Protein AF-A0A4D7C1Q9-F1 (afdb_monomer_lite)

Radius of gyration: 18.05 Å; chains: 1; bounding box: 50×47×42 Å

pLDDT: mean 84.1, std 17.55, range [23.92, 98.5]

Secondary structure (DSSP, 8-state):
--SS-TT-EEEEE-TTSSSHHHHHHHHHHHHHHTT-EEEE-----GGG-BTTB-TTGGGGGGGT-HHHHHHGGG-SEEEEPSS-HHHHHHHHBSSSSSBPHHHHHHHHHHHTT-EEEE-GGGGGGSSSEEEPPPPPHHHHHHH---HHHHEEE----S-TTEEEEE-TTSTTHHHHHHHHHHHSTT-EEEEE-TT-EEEEETTEEEEESEEEEEEEPTTS--EEEEEEE-------

Structure (mmCIF, N/CA/C/O backbone):
data_AF-A0A4D7C1Q9-F1
#
_entry.id   AF-A0A4D7C1Q9-F1
#
loop_
_atom_site.group_PDB
_atom_site.id
_atom_site.type_symbol
_atom_site.label_atom_id
_atom_site.label_alt_id
_atom_site.label_comp_id
_atom_site.label_asym_id
_atom_site.label_entity_id
_atom_site.label_seq_id
_atom_site.pdbx_PDB_ins_code
_atom_site.Cartn_x
_atom_site.Cartn_y
_atom_site.Cartn_z
_atom_site.occupancy
_atom_site.B_iso_or_equiv
_atom_site.auth_seq_id
_atom_site.auth_comp_id
_atom_site.auth_asym_id
_atom_site.auth_atom_id
_atom_site.pdbx_PDB_model_num
ATOM 1 N N . MET A 1 1 ? -2.448 -13.365 17.390 1.00 34.34 1 MET A N 1
ATOM 2 C CA . MET A 1 1 ? -3.836 -12.869 17.243 1.00 34.34 1 MET A CA 1
ATOM 3 C C . MET A 1 1 ? -3.848 -11.872 16.093 1.00 34.34 1 MET A C 1
ATOM 5 O O . MET A 1 1 ? -3.103 -10.907 16.173 1.00 34.34 1 MET A O 1
ATOM 9 N N . SER A 1 2 ? -4.587 -12.111 15.003 1.00 48.25 2 SER A N 1
ATOM 10 C CA . SER A 1 2 ? -4.648 -11.153 13.887 1.00 48.25 2 SER A CA 1
ATOM 11 C C . SER A 1 2 ? -5.519 -9.956 14.271 1.00 48.25 2 SER A C 1
ATOM 13 O O . SER A 1 2 ? -6.665 -10.152 14.674 1.00 48.25 2 SER A O 1
ATOM 15 N N . ALA A 1 3 ? -5.021 -8.731 14.096 1.00 55.62 3 ALA A N 1
ATOM 16 C CA . ALA A 1 3 ? -5.747 -7.493 14.406 1.00 55.62 3 ALA A CA 1
ATOM 17 C C . ALA A 1 3 ? -7.045 -7.281 13.584 1.00 55.62 3 ALA A C 1
ATOM 19 O O . ALA A 1 3 ? -7.798 -6.352 13.854 1.00 55.62 3 ALA A O 1
ATOM 20 N N . ALA A 1 4 ? -7.335 -8.163 12.617 1.00 58.25 4 ALA A N 1
ATOM 21 C CA . ALA A 1 4 ? -8.534 -8.187 11.776 1.00 58.25 4 ALA A CA 1
ATOM 22 C C . ALA A 1 4 ? -9.474 -9.375 12.102 1.00 58.25 4 ALA A C 1
ATOM 24 O O . ALA A 1 4 ? -9.907 -10.105 11.214 1.00 58.25 4 ALA A O 1
ATOM 25 N N . GLY A 1 5 ? -9.741 -9.624 13.388 1.00 65.56 5 GLY A N 1
ATOM 26 C CA . GLY A 1 5 ? -10.730 -10.621 13.818 1.00 65.56 5 GLY A CA 1
ATOM 27 C C . GLY A 1 5 ? -12.178 -10.206 13.513 1.00 65.56 5 GLY A C 1
ATOM 28 O O . GLY A 1 5 ? -12.450 -9.089 13.073 1.00 65.56 5 GLY A O 1
ATOM 29 N N . LYS A 1 6 ? -13.140 -11.096 13.784 1.00 78.38 6 LYS A N 1
ATOM 30 C CA . LYS A 1 6 ? -14.573 -10.789 13.644 1.00 78.38 6 LYS A CA 1
ATOM 31 C C . LYS A 1 6 ? -14.934 -9.525 14.441 1.00 78.38 6 LYS A C 1
ATOM 33 O O . LYS A 1 6 ? -14.604 -9.426 15.618 1.00 78.38 6 LYS A O 1
ATOM 38 N N . GLY A 1 7 ? -15.613 -8.577 13.801 1.00 85.81 7 GLY A N 1
ATOM 39 C CA . GLY A 1 7 ? -15.990 -7.282 14.371 1.00 85.81 7 GLY A CA 1
ATOM 40 C C . GLY A 1 7 ? -14.892 -6.214 14.349 1.00 85.81 7 GLY A C 1
ATOM 41 O O . GLY A 1 7 ? -15.168 -5.080 14.729 1.00 85.81 7 GLY A O 1
ATOM 42 N N . ALA A 1 8 ? -13.672 -6.525 13.895 1.00 89.62 8 ALA A N 1
ATOM 43 C CA . ALA A 1 8 ? -12.601 -5.538 13.814 1.00 89.62 8 ALA A CA 1
ATOM 44 C C . ALA A 1 8 ? -12.860 -4.520 12.695 1.00 89.62 8 ALA A C 1
ATOM 46 O O . ALA A 1 8 ? -13.169 -4.896 11.561 1.00 89.62 8 ALA A O 1
ATOM 47 N N . THR A 1 9 ? -12.685 -3.236 13.005 1.00 95.38 9 THR A N 1
ATOM 48 C CA . THR A 1 9 ? -12.682 -2.171 12.000 1.00 95.38 9 THR A CA 1
ATOM 49 C C . THR A 1 9 ? -11.420 -2.260 11.148 1.00 95.38 9 THR A C 1
ATOM 51 O O . THR A 1 9 ? -10.312 -2.239 11.686 1.00 95.38 9 THR A O 1
ATOM 54 N N . VAL A 1 10 ? -11.588 -2.328 9.827 1.00 96.69 10 VAL A N 1
ATOM 55 C CA . VAL A 1 10 ? -10.487 -2.342 8.856 1.00 96.69 10 VAL A CA 1
ATOM 56 C C . VAL A 1 10 ? -10.601 -1.117 7.959 1.00 96.69 10 VAL A C 1
ATOM 58 O O . VAL A 1 10 ? -11.558 -0.988 7.192 1.00 96.69 10 VAL A O 1
ATOM 61 N N . TYR A 1 11 ? -9.613 -0.230 8.044 1.00 98.12 11 TYR A N 1
ATOM 62 C CA . TYR A 1 11 ? -9.512 0.942 7.182 1.00 98.12 11 TYR A CA 1
ATOM 63 C C . TYR A 1 11 ? -8.906 0.544 5.838 1.00 98.12 11 TYR A C 1
ATOM 65 O O . TYR A 1 11 ? -7.790 0.035 5.769 1.00 98.12 11 TYR A O 1
ATOM 73 N N . ILE A 1 12 ? -9.646 0.759 4.759 1.00 98.38 12 ILE A N 1
ATOM 74 C CA . ILE A 1 12 ? -9.238 0.388 3.407 1.00 98.38 12 ILE A CA 1
ATOM 75 C C . ILE A 1 12 ? -8.668 1.624 2.723 1.00 98.38 12 ILE A C 1
ATOM 77 O O . ILE A 1 12 ? -9.340 2.652 2.662 1.00 98.38 12 ILE A O 1
ATOM 81 N N . ILE A 1 13 ? -7.450 1.502 2.195 1.00 98.50 13 ILE A N 1
ATOM 82 C CA . ILE A 1 13 ? -6.731 2.544 1.458 1.00 98.50 13 ILE A CA 1
ATOM 83 C C . ILE A 1 13 ? -6.741 2.168 -0.032 1.00 98.50 13 ILE A C 1
ATOM 85 O O . ILE A 1 13 ? -5.876 1.413 -0.485 1.00 98.50 13 ILE A O 1
ATOM 89 N N . PRO A 1 14 ? -7.722 2.642 -0.819 1.00 98.31 14 PRO A N 1
ATOM 90 C CA . PRO A 1 14 ? -7.869 2.255 -2.219 1.00 98.31 14 PRO A CA 1
ATOM 91 C C . PRO A 1 14 ? -7.005 3.083 -3.182 1.00 98.31 14 PRO A C 1
ATOM 93 O O . PRO A 1 14 ? -7.074 2.889 -4.392 1.00 98.31 14 PRO A O 1
ATOM 96 N N . THR A 1 15 ? -6.202 4.009 -2.654 1.00 97.88 15 THR A N 1
ATOM 97 C CA . THR A 1 15 ? -5.491 5.074 -3.374 1.00 97.88 15 THR A CA 1
ATOM 98 C C . THR A 1 15 ? -4.690 4.612 -4.588 1.00 97.88 15 THR A C 1
ATOM 100 O O . THR A 1 15 ? -4.590 5.348 -5.565 1.00 97.88 15 THR A O 1
ATOM 103 N N . ALA A 1 16 ? -4.100 3.416 -4.534 1.00 97.62 16 ALA A N 1
ATOM 104 C CA . ALA A 1 16 ? -3.273 2.888 -5.613 1.00 97.62 16 ALA A CA 1
ATOM 105 C C . ALA A 1 16 ? -4.086 2.538 -6.872 1.00 97.62 16 ALA A C 1
ATOM 107 O O . ALA A 1 16 ? -3.550 2.597 -7.981 1.00 97.62 16 ALA A O 1
ATOM 108 N N . ALA A 1 17 ? -5.359 2.170 -6.725 1.00 98.00 17 ALA A N 1
ATOM 109 C CA . ALA A 1 17 ? -6.174 1.638 -7.810 1.00 98.00 17 ALA A CA 1
ATOM 110 C C . ALA A 1 17 ? -6.513 2.702 -8.865 1.00 98.00 17 ALA A C 1
ATOM 112 O O . ALA A 1 17 ? -6.604 3.889 -8.558 1.00 98.00 17 ALA A O 1
ATOM 113 N N . ASP A 1 18 ? -6.715 2.275 -10.115 1.00 96.75 18 ASP A N 1
ATOM 114 C CA . ASP A 1 18 ? -7.182 3.162 -11.195 1.00 96.75 18 ASP A CA 1
ATOM 115 C C . ASP A 1 18 ? -8.641 3.596 -10.999 1.00 96.75 18 ASP A C 1
ATOM 117 O O . ASP A 1 18 ? -9.019 4.701 -11.380 1.00 96.75 18 ASP A O 1
ATOM 121 N N . ASP A 1 19 ? -9.436 2.745 -10.346 1.00 97.38 19 ASP A N 1
ATOM 122 C CA . ASP A 1 19 ? -10.771 3.059 -9.845 1.00 97.38 19 ASP A CA 1
ATOM 123 C C . ASP A 1 19 ? -10.807 2.820 -8.323 1.00 97.38 19 ASP A C 1
ATOM 125 O O . ASP A 1 19 ? -11.089 1.704 -7.866 1.00 97.38 19 ASP A O 1
ATOM 129 N N . PRO A 1 20 ? -10.477 3.842 -7.510 1.00 97.69 20 PRO A N 1
ATOM 130 C CA . PRO A 1 20 ? -10.387 3.689 -6.063 1.00 97.69 20 PRO A CA 1
ATOM 131 C C . PRO A 1 20 ? -11.761 3.490 -5.402 1.00 97.69 20 PRO A C 1
ATOM 133 O O . PRO A 1 20 ? -11.844 2.875 -4.338 1.00 97.69 20 PRO A O 1
ATOM 136 N N . VAL A 1 21 ? -12.854 3.939 -6.028 1.00 98.06 21 VAL A N 1
ATOM 137 C CA . VAL A 1 21 ? -14.211 3.710 -5.505 1.00 98.06 21 VAL A CA 1
ATOM 138 C C . VAL A 1 21 ? -14.569 2.237 -5.648 1.00 98.06 21 VAL A C 1
ATOM 140 O O . VAL A 1 21 ? -14.968 1.595 -4.670 1.00 98.06 21 VAL A O 1
ATOM 143 N N . LYS A 1 22 ? -14.364 1.678 -6.845 1.00 98.00 22 LYS A N 1
ATOM 144 C CA . LYS A 1 22 ? -14.621 0.263 -7.098 1.00 98.00 22 LYS A CA 1
ATOM 145 C C . LYS A 1 22 ? -13.711 -0.629 -6.253 1.00 98.00 22 LYS A C 1
ATOM 147 O O . LYS A 1 22 ? -14.214 -1.514 -5.565 1.00 98.00 22 LYS A O 1
ATOM 152 N N . ALA A 1 23 ? -12.401 -0.378 -6.249 1.00 98.19 23 ALA A N 1
ATOM 153 C CA . ALA A 1 23 ? -11.451 -1.182 -5.478 1.00 98.19 23 ALA A CA 1
ATOM 154 C C . ALA A 1 23 ? -11.744 -1.139 -3.968 1.00 98.19 23 ALA A C 1
ATOM 156 O O . ALA A 1 23 ? -11.708 -2.172 -3.296 1.00 98.19 23 ALA A O 1
ATOM 157 N N . GLY A 1 24 ? -12.094 0.040 -3.437 1.00 98.19 24 GLY A N 1
ATOM 158 C CA . GLY A 1 24 ? -12.519 0.192 -2.047 1.00 98.19 24 GLY A CA 1
ATOM 159 C C . GLY A 1 24 ? -13.783 -0.611 -1.731 1.00 98.19 24 GLY A C 1
ATOM 160 O O . GLY A 1 24 ? -13.838 -1.280 -0.700 1.00 98.19 24 GLY A O 1
ATOM 161 N N . SER A 1 25 ? -14.770 -0.598 -2.632 1.00 98.31 25 SER A N 1
ATOM 162 C CA . SER A 1 25 ? -16.014 -1.364 -2.491 1.00 98.31 25 SER A CA 1
ATOM 163 C C . SER A 1 25 ? -15.781 -2.880 -2.520 1.00 98.31 25 SER A C 1
ATOM 165 O O . SER A 1 25 ? -16.267 -3.596 -1.640 1.00 98.31 25 SER A O 1
ATOM 167 N N . ASP A 1 26 ? -14.979 -3.366 -3.471 1.00 98.25 26 ASP A N 1
ATOM 168 C CA . ASP A 1 26 ? -14.651 -4.790 -3.602 1.00 98.25 26 ASP A CA 1
ATOM 169 C C . ASP A 1 26 ? -13.931 -5.307 -2.341 1.00 98.25 26 ASP A C 1
ATOM 171 O O . ASP A 1 26 ? -14.294 -6.348 -1.779 1.00 98.25 26 ASP A O 1
ATOM 175 N N . LEU A 1 27 ? -12.947 -4.551 -1.837 1.00 97.56 27 LEU A N 1
ATOM 176 C CA . LEU A 1 27 ? -12.248 -4.889 -0.595 1.00 97.56 27 LEU A CA 1
ATOM 177 C C . LEU A 1 27 ? -13.161 -4.787 0.627 1.00 97.56 27 LEU A C 1
ATOM 179 O O . LEU A 1 27 ? -13.078 -5.634 1.517 1.00 97.56 27 LEU A O 1
ATOM 183 N N . ALA A 1 28 ? -14.066 -3.807 0.673 1.00 97.94 28 ALA A N 1
ATOM 184 C CA . ALA A 1 28 ? -15.036 -3.692 1.756 1.00 97.94 28 ALA A CA 1
ATOM 185 C C . ALA A 1 28 ? -15.952 -4.920 1.810 1.00 97.94 28 ALA A C 1
ATOM 187 O O . ALA A 1 28 ? -16.191 -5.473 2.889 1.00 97.94 28 ALA A O 1
ATOM 188 N N . ALA A 1 29 ? -16.405 -5.405 0.652 1.00 97.88 29 ALA A N 1
ATOM 189 C CA . ALA A 1 29 ? -17.175 -6.638 0.558 1.00 97.88 29 ALA A CA 1
ATOM 190 C C . ALA A 1 29 ? -16.369 -7.856 1.048 1.00 97.88 29 ALA A C 1
ATOM 192 O O . ALA A 1 29 ? -16.901 -8.674 1.805 1.00 97.88 29 ALA A O 1
ATOM 193 N N . ALA A 1 30 ? -15.085 -7.955 0.688 1.00 95.38 30 ALA A N 1
ATOM 194 C CA . ALA A 1 30 ? -14.203 -9.029 1.149 1.00 95.38 30 ALA A CA 1
ATOM 195 C C . ALA A 1 30 ? -13.983 -9.000 2.675 1.00 95.38 30 ALA A C 1
ATOM 197 O O . ALA A 1 30 ? -14.135 -10.029 3.337 1.00 95.38 30 ALA A O 1
ATOM 198 N N . VAL A 1 31 ? -13.713 -7.824 3.250 1.00 95.12 31 VAL A N 1
ATOM 199 C CA . VAL A 1 31 ? -13.576 -7.628 4.705 1.00 95.12 31 VAL A CA 1
ATOM 200 C C . VAL A 1 31 ? -14.868 -8.007 5.429 1.00 95.12 31 VAL A C 1
ATOM 202 O O . VAL A 1 31 ? -14.831 -8.742 6.417 1.00 95.12 31 VAL A O 1
ATOM 205 N N . LYS A 1 32 ? -16.023 -7.567 4.917 1.00 95.44 32 LYS A N 1
ATOM 206 C CA . LYS A 1 32 ? -17.329 -7.905 5.497 1.00 95.44 32 LYS A CA 1
ATOM 207 C C . LYS A 1 32 ? -17.591 -9.411 5.451 1.00 95.44 32 LYS A C 1
ATOM 209 O O . LYS A 1 32 ? -18.065 -9.977 6.434 1.00 95.44 32 LYS A O 1
ATOM 214 N N . LYS A 1 33 ? -17.238 -10.076 4.345 1.00 94.44 33 LYS A N 1
ATOM 215 C CA . LYS A 1 33 ? -17.327 -11.540 4.206 1.00 94.44 33 LYS A CA 1
ATOM 216 C C . LYS A 1 33 ? -16.423 -12.271 5.206 1.00 94.44 33 LYS A C 1
ATOM 218 O O . LYS A 1 33 ? -16.816 -13.319 5.708 1.00 94.44 33 LYS A O 1
ATOM 223 N N . ALA A 1 34 ? -15.260 -11.707 5.531 1.00 91.31 34 ALA A N 1
ATOM 224 C CA . ALA A 1 34 ? -14.370 -12.206 6.582 1.00 91.31 34 ALA A CA 1
ATOM 225 C C . ALA A 1 34 ? -14.850 -11.871 8.014 1.00 91.31 34 ALA A C 1
ATOM 227 O O . ALA A 1 34 ? -14.229 -12.289 8.989 1.00 91.31 34 ALA A O 1
ATOM 228 N N . GLY A 1 35 ? -15.966 -11.145 8.160 1.00 92.50 35 GLY A N 1
ATOM 229 C CA . GLY A 1 35 ? -16.565 -10.788 9.445 1.00 92.50 35 GLY A CA 1
ATOM 230 C C . GLY A 1 35 ? -16.044 -9.490 10.062 1.00 92.50 35 GLY A C 1
ATOM 231 O O . GLY A 1 35 ? -16.383 -9.219 11.212 1.00 92.50 35 GLY A O 1
ATOM 232 N N . GLY A 1 36 ? -15.239 -8.702 9.345 1.00 93.75 36 GLY A N 1
ATOM 233 C CA . GLY A 1 36 ? -14.781 -7.378 9.775 1.00 93.75 36 GLY A CA 1
ATOM 234 C C . GLY A 1 36 ? -15.775 -6.254 9.453 1.00 93.75 36 GLY A C 1
ATOM 235 O O . GLY A 1 36 ? -16.780 -6.457 8.767 1.00 93.75 36 GLY A O 1
ATOM 236 N N . VAL A 1 37 ? -15.467 -5.046 9.927 1.00 96.44 37 VAL A N 1
ATOM 237 C CA . VAL A 1 37 ? -16.217 -3.809 9.659 1.00 96.44 37 VAL A CA 1
ATOM 238 C C . VAL A 1 37 ? -15.374 -2.914 8.741 1.00 96.44 37 VAL A C 1
ATOM 240 O O . VAL A 1 37 ? -14.423 -2.286 9.206 1.00 96.44 37 VAL A O 1
ATOM 243 N N . PRO A 1 38 ? -15.655 -2.867 7.429 1.00 97.06 38 PRO A N 1
ATOM 244 C CA . PRO A 1 38 ? -14.852 -2.074 6.507 1.00 97.06 38 PRO A CA 1
ATOM 245 C C . PRO A 1 38 ? -15.146 -0.577 6.639 1.00 97.06 38 PRO A C 1
ATOM 247 O O . PRO A 1 38 ? -16.306 -0.166 6.699 1.00 97.06 38 PRO A O 1
ATOM 250 N N . VAL A 1 39 ? -14.095 0.239 6.591 1.00 97.56 39 VAL A N 1
ATOM 251 C CA . VAL A 1 39 ? -14.179 1.696 6.428 1.00 97.56 39 VAL A CA 1
ATOM 252 C C . VAL A 1 39 ? -13.303 2.084 5.248 1.00 97.56 39 VAL A C 1
ATOM 254 O O . VAL A 1 39 ? -12.081 2.019 5.329 1.00 97.56 39 VAL A O 1
ATOM 257 N N . VAL A 1 40 ? -13.915 2.479 4.133 1.00 98.25 40 VAL A N 1
ATOM 258 C CA . VAL A 1 40 ? -13.161 2.979 2.977 1.00 98.25 40 VAL A CA 1
ATOM 259 C C . VAL A 1 40 ? -12.693 4.397 3.278 1.00 98.25 40 VAL A C 1
ATOM 261 O O . VAL A 1 40 ? -13.513 5.273 3.551 1.00 98.25 40 VAL A O 1
ATOM 264 N N . VAL A 1 41 ? -11.380 4.620 3.236 1.00 98.25 41 VAL A N 1
ATOM 265 C CA . VAL A 1 41 ? -10.781 5.952 3.329 1.00 98.25 41 VAL A CA 1
ATOM 266 C C . VAL A 1 41 ? -10.933 6.619 1.956 1.00 98.25 41 VAL A C 1
ATOM 268 O O . VAL A 1 41 ? -10.362 6.103 0.992 1.00 98.25 41 VAL A O 1
ATOM 271 N N . PRO A 1 42 ? -11.696 7.724 1.819 1.00 97.19 42 PRO A N 1
ATOM 272 C CA . PRO A 1 42 ? -11.977 8.368 0.531 1.00 97.19 42 PRO A CA 1
ATOM 273 C C . PRO A 1 42 ? -10.784 9.202 0.028 1.00 97.19 42 PRO A C 1
ATOM 275 O O . PRO A 1 42 ? -10.892 10.397 -0.245 1.00 97.19 42 PRO A O 1
ATOM 278 N N . LEU A 1 43 ? -9.623 8.555 -0.081 1.00 96.38 43 LEU A N 1
ATOM 279 C CA . LEU A 1 43 ? -8.379 9.123 -0.577 1.00 96.38 43 LEU A CA 1
ATOM 280 C C . LEU A 1 43 ? -8.100 8.569 -1.976 1.00 96.38 43 LEU A C 1
ATOM 282 O O . LEU A 1 43 ? -7.844 7.379 -2.156 1.00 96.38 43 LEU A O 1
ATOM 286 N N . ALA A 1 44 ? -8.153 9.444 -2.975 1.00 96.06 44 ALA A N 1
ATOM 287 C CA . ALA A 1 44 ? -7.807 9.121 -4.353 1.00 96.06 44 ALA A CA 1
ATOM 288 C C . ALA A 1 44 ? -6.396 9.604 -4.691 1.00 96.06 44 ALA A C 1
ATOM 290 O O . ALA A 1 44 ? -5.918 10.588 -4.124 1.00 96.06 44 ALA A O 1
ATOM 291 N N . GLY A 1 45 ? -5.758 8.946 -5.660 1.00 94.19 45 GLY A N 1
ATOM 292 C CA . GLY A 1 45 ? -4.520 9.444 -6.247 1.00 94.19 45 GLY A CA 1
ATOM 293 C C . GLY A 1 45 ? -4.697 10.833 -6.858 1.00 94.19 45 GLY A C 1
ATOM 294 O O . GLY A 1 45 ? -5.709 11.101 -7.509 1.00 94.19 45 GLY A O 1
ATOM 295 N N . ARG A 1 46 ? -3.710 11.719 -6.675 1.00 89.88 46 ARG A N 1
ATOM 296 C CA . ARG A 1 46 ? -3.765 13.097 -7.208 1.00 89.88 46 ARG A CA 1
ATOM 297 C C . ARG A 1 46 ? -3.955 13.130 -8.732 1.00 89.88 46 ARG A C 1
ATOM 299 O O . ARG A 1 46 ? -4.659 13.994 -9.239 1.00 89.88 46 ARG A O 1
ATOM 306 N N . ASP A 1 47 ? -3.381 12.165 -9.450 1.00 92.81 47 ASP A N 1
ATOM 307 C CA . ASP A 1 47 ? -3.501 11.995 -10.907 1.00 92.81 47 ASP A CA 1
ATOM 308 C C . ASP A 1 47 ? -4.920 11.627 -11.380 1.00 92.81 47 ASP A C 1
ATOM 310 O O . ASP A 1 47 ? -5.250 11.798 -12.556 1.00 92.81 47 ASP A O 1
ATOM 314 N N . LEU A 1 48 ? -5.774 11.144 -10.474 1.00 94.38 48 LEU A N 1
ATOM 315 C CA . LEU A 1 48 ? -7.164 10.794 -10.766 1.00 94.38 48 LEU A CA 1
ATOM 316 C C . LEU A 1 48 ? -8.125 11.977 -10.579 1.00 94.38 48 LEU A C 1
ATOM 318 O O . LEU A 1 48 ? -9.269 11.908 -11.029 1.00 94.38 48 LEU A O 1
ATOM 322 N N . ILE A 1 49 ? -7.676 13.072 -9.956 1.00 91.62 49 ILE A N 1
ATOM 323 C CA . ILE A 1 49 ? -8.486 14.275 -9.745 1.00 91.62 49 ILE A CA 1
ATOM 324 C C . ILE A 1 49 ? -8.432 15.129 -11.016 1.00 91.62 49 ILE A C 1
ATOM 326 O O . ILE A 1 49 ? -7.491 15.887 -11.249 1.00 91.62 49 ILE A O 1
ATOM 330 N N . LYS A 1 50 ? -9.455 15.006 -11.865 1.00 87.88 50 LYS A N 1
ATOM 331 C CA . LYS A 1 50 ? -9.512 15.684 -13.172 1.00 87.88 50 LYS A CA 1
ATOM 332 C C . LYS A 1 50 ? -10.476 16.861 -13.134 1.00 87.88 50 LYS A C 1
ATOM 334 O O . LYS A 1 50 ? -11.644 16.697 -12.792 1.00 87.88 50 LYS A O 1
ATOM 339 N N . GLY A 1 51 ? -10.000 18.054 -13.497 1.00 84.62 51 GLY A N 1
ATOM 340 C CA . GLY A 1 51 ? -10.827 19.269 -13.510 1.00 84.62 51 GLY A CA 1
ATOM 341 C C . GLY A 1 51 ? -11.474 19.576 -12.153 1.00 84.62 51 GLY A C 1
ATOM 342 O O . GLY A 1 51 ? -12.631 19.982 -12.110 1.00 84.62 51 GLY A O 1
ATOM 343 N N . GLY A 1 52 ? -10.769 19.282 -11.052 1.00 82.56 52 GLY A N 1
ATOM 344 C CA . GLY A 1 52 ? -11.269 19.436 -9.679 1.00 82.56 52 GLY A CA 1
ATOM 345 C C . GLY A 1 52 ? -12.248 18.352 -9.212 1.00 82.56 52 GLY A C 1
ATOM 346 O O . GLY A 1 52 ? -12.708 18.400 -8.076 1.00 82.56 52 GLY A O 1
ATOM 347 N N . LYS A 1 53 ? -12.572 17.357 -10.048 1.00 89.62 53 LYS A N 1
ATOM 348 C CA . LYS A 1 53 ? -13.495 16.275 -9.684 1.00 89.62 53 LYS A CA 1
ATOM 349 C C . LYS A 1 53 ? -12.738 15.125 -9.033 1.00 89.62 53 LYS A C 1
ATOM 351 O O . LYS A 1 53 ? -11.962 14.436 -9.692 1.00 89.62 53 LYS A O 1
ATOM 356 N N . ASN A 1 54 ? -12.986 14.917 -7.744 1.00 94.62 54 ASN A N 1
ATOM 357 C CA . ASN A 1 54 ? -12.500 13.754 -7.010 1.00 94.62 54 ASN A CA 1
ATOM 358 C C . ASN A 1 54 ? -13.430 12.550 -7.273 1.00 94.62 54 ASN A C 1
ATOM 360 O O . ASN A 1 54 ? -14.649 12.727 -7.203 1.00 94.62 54 ASN A O 1
ATOM 364 N N . PRO A 1 55 ? -12.910 11.339 -7.555 1.00 95.31 55 PRO A N 1
ATOM 365 C CA . PRO A 1 55 ? -13.749 10.158 -7.784 1.00 95.31 55 PRO A CA 1
ATOM 366 C C . PRO A 1 55 ? -14.639 9.793 -6.583 1.00 95.31 55 PRO A C 1
ATOM 368 O O . PRO A 1 55 ? -15.710 9.232 -6.784 1.00 95.31 55 PRO A O 1
ATOM 371 N N . PHE A 1 56 ? -14.259 10.167 -5.356 1.00 95.50 56 PHE A N 1
ATOM 372 C CA . PHE A 1 56 ? -15.099 9.993 -4.163 1.00 95.50 56 PHE A CA 1
ATOM 373 C C . PHE A 1 56 ? -16.194 11.064 -4.005 1.00 95.50 56 PHE A C 1
ATOM 375 O O . PHE A 1 56 ? -16.977 11.009 -3.059 1.00 95.50 56 PHE A O 1
ATOM 382 N N . GLY A 1 57 ? -16.279 12.048 -4.905 1.00 94.06 57 GLY A N 1
ATOM 383 C CA . GLY A 1 57 ? -17.281 13.110 -4.832 1.00 94.06 57 GLY A CA 1
ATOM 384 C C . GLY A 1 57 ? -17.222 13.865 -3.501 1.00 94.06 57 GLY A C 1
ATOM 385 O O . GLY A 1 57 ? -16.150 14.280 -3.066 1.00 94.06 57 GLY A O 1
ATOM 386 N N . ALA A 1 58 ? -18.374 14.029 -2.846 1.00 92.38 58 ALA A N 1
ATOM 387 C CA . ALA A 1 58 ? -18.480 14.744 -1.573 1.00 92.38 58 ALA A CA 1
ATOM 388 C C . ALA A 1 58 ? -17.741 14.049 -0.413 1.00 92.38 58 ALA A C 1
ATOM 390 O O . ALA A 1 58 ? -17.270 14.727 0.496 1.00 92.38 58 ALA A O 1
ATOM 391 N N . ASP A 1 59 ? -17.574 12.720 -0.450 1.00 93.44 59 ASP A N 1
ATOM 392 C CA . ASP A 1 59 ? -16.873 11.989 0.616 1.00 93.44 59 ASP A CA 1
ATOM 393 C C . ASP A 1 59 ? -15.396 12.385 0.734 1.00 93.44 59 ASP A C 1
ATOM 395 O O . ASP A 1 59 ? -14.812 12.252 1.811 1.00 93.44 59 ASP A O 1
ATOM 399 N N . ALA A 1 60 ? -14.802 12.923 -0.336 1.00 93.44 60 ALA A N 1
ATOM 400 C CA . ALA A 1 60 ? -13.431 13.423 -0.325 1.00 93.44 60 ALA A CA 1
ATOM 401 C C . ALA A 1 60 ? -13.201 14.531 0.719 1.00 93.44 60 ALA A C 1
ATOM 403 O O . ALA A 1 60 ? -12.092 14.645 1.239 1.00 93.44 60 ALA A O 1
ATOM 404 N N . GLN A 1 61 ? -14.242 15.292 1.088 1.00 91.19 61 GLN A N 1
ATOM 405 C CA . GLN A 1 61 ? -14.159 16.352 2.105 1.00 91.19 61 GLN A CA 1
ATOM 406 C C . GLN A 1 61 ? -13.762 15.816 3.491 1.00 91.19 61 GLN A C 1
ATOM 408 O O . GLN A 1 61 ? -13.195 16.547 4.297 1.00 91.19 61 GLN A O 1
ATOM 413 N N . LYS A 1 62 ? -13.960 14.517 3.767 1.00 91.69 62 LYS A N 1
ATOM 414 C CA . LYS A 1 62 ? -13.465 13.881 5.001 1.00 91.69 62 LYS A CA 1
ATOM 415 C C . LYS A 1 62 ? -11.939 13.934 5.127 1.00 91.69 62 LYS A C 1
ATOM 417 O O . LYS A 1 62 ? -11.432 13.863 6.239 1.00 91.69 62 LYS A O 1
ATOM 422 N N . MET A 1 63 ? -11.204 14.042 4.015 1.00 93.06 63 MET A N 1
ATOM 423 C CA . MET A 1 63 ? -9.738 14.174 4.043 1.00 93.06 63 MET A CA 1
ATOM 424 C C . MET A 1 63 ? -9.285 15.575 4.463 1.00 93.06 63 MET A C 1
ATOM 426 O O . MET A 1 63 ? -8.135 15.747 4.857 1.00 93.06 63 MET A O 1
ATOM 430 N N . GLU A 1 64 ? -10.178 16.561 4.387 1.00 89.62 64 GLU A N 1
ATOM 431 C CA . GLU A 1 64 ? -9.941 17.935 4.840 1.00 89.62 64 GLU A CA 1
ATOM 432 C C . GLU A 1 64 ? -10.325 18.106 6.322 1.00 89.62 64 GLU A C 1
ATOM 434 O O . GLU A 1 64 ? -9.822 19.001 7.002 1.00 89.62 64 GLU A O 1
ATOM 439 N N . ASP A 1 65 ? -11.168 17.212 6.853 1.00 93.62 65 ASP A N 1
ATOM 440 C CA . ASP A 1 65 ? -11.519 17.160 8.269 1.00 93.62 65 ASP A CA 1
ATOM 441 C C . ASP A 1 65 ? -10.372 16.568 9.108 1.00 93.62 65 ASP A C 1
ATOM 443 O O . ASP A 1 65 ? -10.133 15.357 9.166 1.00 93.62 65 ASP A O 1
ATOM 447 N N . VAL A 1 66 ? -9.685 17.452 9.833 1.00 92.62 66 VAL A N 1
ATOM 448 C CA . VAL A 1 66 ? -8.578 17.108 10.735 1.00 92.62 66 VAL A CA 1
ATOM 449 C C . VAL A 1 66 ? -8.992 16.095 11.806 1.00 92.62 66 VAL A C 1
ATOM 451 O O . VAL A 1 66 ? -8.187 15.232 12.164 1.00 92.62 66 VAL A O 1
ATOM 454 N N . ALA A 1 67 ? -10.212 16.181 12.343 1.00 93.19 67 ALA A N 1
ATOM 455 C CA . ALA A 1 67 ? -10.678 15.253 13.370 1.00 93.19 67 ALA A CA 1
ATOM 456 C C . ALA A 1 67 ? -10.887 13.853 12.781 1.00 93.19 67 ALA A C 1
ATOM 458 O O . ALA A 1 67 ? -10.484 12.858 13.393 1.00 93.19 67 ALA A O 1
ATOM 459 N N . TRP A 1 68 ? -11.437 13.781 11.566 1.00 94.75 68 TRP A N 1
ATOM 460 C CA . TRP A 1 68 ? -11.611 12.519 10.855 1.00 94.75 68 TRP A CA 1
ATOM 461 C C . TRP A 1 68 ? -10.263 11.856 10.558 1.00 94.75 68 TRP A C 1
ATOM 463 O O . TRP A 1 68 ? -10.065 10.690 10.903 1.00 94.75 68 TRP A O 1
ATOM 473 N N . VAL A 1 69 ? -9.298 12.598 10.009 1.00 93.19 69 VAL A N 1
ATOM 474 C CA . VAL A 1 69 ? -7.963 12.051 9.708 1.00 93.19 69 VAL A CA 1
ATOM 475 C C . VAL A 1 69 ? -7.241 11.615 10.986 1.00 93.19 69 VAL A C 1
ATOM 477 O O . VAL A 1 69 ? -6.671 10.525 11.028 1.00 93.19 69 VAL A O 1
ATOM 480 N N . LYS A 1 70 ? -7.323 12.400 12.069 1.00 92.81 70 LYS A N 1
ATOM 481 C CA . LYS A 1 70 ? -6.752 12.012 13.372 1.00 92.81 70 LYS A CA 1
ATOM 482 C C . LYS A 1 70 ? -7.385 10.747 13.945 1.00 92.81 70 LYS A C 1
ATOM 484 O O . LYS A 1 70 ? -6.690 9.996 14.627 1.00 92.81 70 LYS A O 1
ATOM 489 N N . SER A 1 71 ? -8.660 10.477 13.658 1.00 93.94 71 SER A N 1
ATOM 490 C CA . SER A 1 71 ? -9.322 9.250 14.121 1.00 93.94 71 SER A CA 1
ATOM 491 C C . SER A 1 71 ? -8.646 7.976 13.597 1.00 93.94 71 SER A C 1
ATOM 493 O O . SER A 1 71 ? -8.678 6.949 14.277 1.00 93.94 71 SER A O 1
ATOM 495 N N . LEU A 1 72 ? -7.957 8.053 12.449 1.00 96.38 72 LEU A N 1
ATOM 496 C CA . LEU A 1 72 ? -7.214 6.930 11.877 1.00 96.38 72 LEU A CA 1
ATOM 497 C C . LEU A 1 72 ? -6.075 6.456 12.790 1.00 96.38 72 LEU A C 1
ATOM 499 O O . LEU A 1 72 ? -5.777 5.268 12.793 1.00 96.38 72 LEU A O 1
ATOM 503 N N . ILE A 1 73 ? -5.490 7.325 13.624 1.00 95.75 73 ILE A N 1
ATOM 504 C CA . ILE A 1 73 ? -4.408 6.955 14.560 1.00 95.75 73 ILE A CA 1
ATOM 505 C C . ILE A 1 73 ? -4.850 5.836 15.522 1.00 95.75 73 ILE A C 1
ATOM 507 O O . ILE A 1 73 ? -4.052 4.988 15.913 1.00 95.75 73 ILE A O 1
ATOM 511 N N . GLY A 1 74 ? -6.134 5.806 15.896 1.00 90.75 74 GLY A N 1
ATOM 512 C CA . GLY A 1 74 ? -6.698 4.766 16.761 1.00 90.75 74 GLY A CA 1
ATOM 513 C C . GLY A 1 74 ? -7.004 3.443 16.047 1.00 90.75 74 GLY A C 1
ATOM 514 O O . GLY A 1 74 ? -7.426 2.483 16.700 1.00 90.75 74 GLY A O 1
ATOM 515 N N . GLY A 1 75 ? -6.824 3.384 14.724 1.00 92.19 75 GLY A N 1
ATOM 516 C CA . GLY A 1 75 ? -7.130 2.218 13.908 1.00 92.19 75 GLY A CA 1
ATOM 517 C C . GLY A 1 75 ? -6.312 0.989 14.300 1.00 92.19 75 GLY A C 1
ATOM 518 O O . GLY A 1 75 ? -5.167 1.087 14.726 1.00 92.19 75 GLY A O 1
ATOM 519 N N . LYS A 1 76 ? -6.916 -0.198 14.181 1.00 93.25 76 LYS A N 1
ATOM 520 C CA . LYS A 1 76 ? -6.267 -1.477 14.529 1.00 93.25 76 LYS A CA 1
ATOM 521 C C . LYS A 1 76 ? -5.863 -2.304 13.317 1.00 93.25 76 LYS A C 1
ATOM 523 O O . LYS A 1 76 ? -4.989 -3.159 13.433 1.00 93.25 76 LYS A O 1
ATOM 528 N N . ALA A 1 77 ? -6.462 -2.040 12.162 1.00 95.56 77 ALA A N 1
ATOM 529 C CA . ALA A 1 77 ? -6.137 -2.719 10.924 1.00 95.56 77 ALA A CA 1
ATOM 530 C C . ALA A 1 77 ? -6.297 -1.776 9.730 1.00 95.56 77 ALA A C 1
ATOM 532 O O . ALA A 1 77 ? -7.319 -1.095 9.602 1.00 95.56 77 ALA A O 1
ATOM 533 N N . PHE A 1 78 ? -5.308 -1.793 8.841 1.00 97.56 78 PHE A N 1
ATOM 534 C CA . PHE A 1 78 ? -5.327 -1.110 7.553 1.00 97.56 78 PHE A CA 1
ATOM 535 C C . PHE A 1 78 ? -5.121 -2.119 6.433 1.00 97.56 78 PHE A C 1
ATOM 537 O O . PHE A 1 78 ? -4.377 -3.088 6.591 1.00 97.56 78 PHE A O 1
ATOM 544 N N . LEU A 1 79 ? -5.759 -1.877 5.295 1.00 97.56 79 LEU A N 1
ATOM 545 C CA . LEU A 1 79 ? -5.599 -2.686 4.097 1.00 97.56 79 LEU A CA 1
ATOM 546 C C . LEU A 1 79 ? -5.422 -1.783 2.879 1.00 97.56 79 LEU A C 1
ATOM 548 O O . LEU A 1 79 ? -6.349 -1.082 2.479 1.00 97.56 79 LEU A O 1
ATOM 552 N N . ILE A 1 80 ? -4.232 -1.809 2.290 1.00 98.44 80 ILE A N 1
ATOM 553 C CA . ILE A 1 80 ? -3.898 -1.053 1.087 1.00 98.44 80 ILE A CA 1
ATOM 554 C C . ILE A 1 80 ? -4.221 -1.900 -0.142 1.00 98.44 80 ILE A C 1
ATOM 556 O O . ILE A 1 80 ? -3.762 -3.040 -0.263 1.00 98.44 80 ILE A O 1
ATOM 560 N N . ALA A 1 81 ? -5.008 -1.329 -1.051 1.00 98.06 81 ALA A N 1
ATOM 561 C CA . ALA A 1 81 ? -5.398 -1.983 -2.290 1.00 98.06 81 ALA A CA 1
ATOM 562 C C . ALA A 1 81 ? -4.224 -2.136 -3.263 1.00 98.06 81 ALA A C 1
ATOM 564 O O . ALA A 1 81 ? -3.256 -1.375 -3.230 1.00 98.06 81 ALA A O 1
ATOM 565 N N . ASP A 1 82 ? -4.363 -3.101 -4.166 1.00 97.31 82 ASP A N 1
ATOM 566 C CA . ASP A 1 82 ? -3.500 -3.247 -5.335 1.00 97.31 82 ASP A CA 1
ATOM 567 C C . ASP A 1 82 ? -3.650 -2.054 -6.299 1.00 97.31 82 ASP A C 1
ATOM 569 O O . ASP A 1 82 ? -4.699 -1.402 -6.345 1.00 97.31 82 ASP A O 1
ATOM 573 N N . GLY A 1 83 ? -2.612 -1.766 -7.083 1.00 96.31 83 GLY A N 1
ATOM 574 C CA . GLY A 1 83 ? -2.664 -0.736 -8.110 1.00 96.31 83 GLY A CA 1
ATOM 575 C C . GLY A 1 83 ? -1.303 -0.175 -8.505 1.00 96.31 83 GLY A C 1
ATOM 576 O O . GLY A 1 83 ? -0.351 -0.894 -8.793 1.00 96.31 83 GLY A O 1
ATOM 577 N N . ASN A 1 84 ? -1.227 1.144 -8.636 1.00 96.31 84 ASN A N 1
ATOM 578 C CA . ASN A 1 84 ? -0.017 1.838 -9.034 1.00 96.31 84 ASN A CA 1
ATOM 579 C C . ASN A 1 84 ? 0.810 2.251 -7.791 1.00 96.31 84 ASN A C 1
ATOM 581 O O . ASN A 1 84 ? 0.351 3.100 -7.022 1.00 96.31 84 ASN A O 1
ATOM 585 N N . PRO A 1 85 ? 2.031 1.707 -7.603 1.00 95.38 85 PRO A N 1
ATOM 586 C CA . PRO A 1 85 ? 2.875 2.032 -6.452 1.00 95.38 85 PRO A CA 1
ATOM 587 C C . PRO A 1 85 ? 3.288 3.510 -6.414 1.00 95.38 85 PRO A C 1
ATOM 589 O O . PRO A 1 85 ? 3.320 4.109 -5.344 1.00 95.38 85 PRO A O 1
ATOM 592 N N . ASP A 1 86 ? 3.526 4.137 -7.569 1.00 94.31 86 ASP A N 1
ATOM 593 C CA . ASP A 1 86 ? 3.875 5.559 -7.629 1.00 94.31 86 ASP A CA 1
ATOM 594 C C . ASP A 1 86 ? 2.718 6.462 -7.245 1.00 94.31 86 ASP A C 1
ATOM 596 O O . ASP A 1 86 ? 2.916 7.457 -6.549 1.00 94.31 86 ASP A O 1
ATOM 600 N N . ARG A 1 87 ? 1.508 6.123 -7.700 1.00 95.56 87 ARG A N 1
ATOM 601 C CA . ARG A 1 87 ? 0.293 6.830 -7.293 1.00 95.56 87 ARG A CA 1
ATOM 602 C C . ARG A 1 87 ? 0.141 6.776 -5.781 1.00 95.56 87 ARG A C 1
ATOM 604 O O . ARG A 1 87 ? -0.131 7.802 -5.159 1.00 95.56 87 ARG A O 1
ATOM 611 N N . LEU A 1 88 ? 0.328 5.591 -5.205 1.00 97.25 88 LEU A N 1
ATOM 612 C CA . LEU A 1 88 ? 0.233 5.382 -3.769 1.00 97.25 88 LEU A CA 1
ATOM 613 C C . LEU A 1 88 ? 1.267 6.227 -3.012 1.00 97.25 88 LEU A C 1
ATOM 615 O O . LEU A 1 88 ? 0.871 7.042 -2.179 1.00 97.25 88 LEU A O 1
ATOM 619 N N . ALA A 1 89 ? 2.554 6.093 -3.348 1.00 95.69 89 ALA A N 1
ATOM 620 C CA . ALA A 1 89 ? 3.647 6.818 -2.696 1.00 95.69 89 ALA A CA 1
ATOM 621 C C . ALA A 1 89 ? 3.466 8.340 -2.782 1.00 95.69 89 ALA A C 1
ATOM 623 O O . ALA A 1 89 ? 3.431 9.018 -1.759 1.00 95.69 89 ALA A O 1
ATOM 624 N N . LYS A 1 90 ? 3.224 8.876 -3.987 1.00 93.94 90 LYS A N 1
ATOM 625 C CA . LYS A 1 90 ? 3.036 10.324 -4.209 1.00 93.94 90 LYS A CA 1
ATOM 626 C C . LYS A 1 90 ? 1.816 10.909 -3.499 1.00 93.94 90 LYS A C 1
ATOM 628 O O . LYS A 1 90 ? 1.733 12.125 -3.334 1.00 93.94 90 LYS A O 1
ATOM 633 N N . THR A 1 91 ? 0.836 10.073 -3.161 1.00 95.69 91 THR A N 1
ATOM 634 C CA . THR A 1 91 ? -0.388 10.526 -2.494 1.00 95.69 91 THR A CA 1
ATOM 635 C C . THR A 1 91 ? -0.276 10.425 -0.979 1.00 95.69 91 THR A C 1
ATOM 637 O O . THR A 1 91 ? -0.761 11.315 -0.283 1.00 95.69 91 THR A O 1
ATOM 640 N N . LEU A 1 92 ? 0.345 9.356 -0.473 1.00 96.31 92 LEU A N 1
ATOM 641 C CA . LEU A 1 92 ? 0.505 9.117 0.959 1.00 96.31 92 LEU A CA 1
ATOM 642 C C . LEU A 1 92 ? 1.648 9.915 1.580 1.00 96.31 92 LEU A C 1
ATOM 644 O O . LEU A 1 92 ? 1.574 10.207 2.770 1.00 96.31 92 LEU A O 1
ATOM 648 N N . LEU A 1 93 ? 2.652 10.298 0.796 1.00 95.50 93 LEU A N 1
ATOM 649 C CA . LEU A 1 93 ? 3.709 11.190 1.244 1.00 95.50 93 LEU A CA 1
ATOM 650 C C . LEU A 1 93 ? 3.359 12.658 0.947 1.00 95.50 93 LEU A C 1
ATOM 652 O O . LEU A 1 93 ? 2.720 12.997 -0.061 1.00 95.50 93 LEU A O 1
ATOM 656 N N . SER A 1 94 ? 3.779 13.549 1.841 1.00 89.94 94 SER A N 1
ATOM 657 C CA . SER A 1 94 ? 3.696 14.996 1.633 1.00 89.94 94 SER A CA 1
ATOM 658 C C . SER A 1 94 ? 4.830 15.495 0.730 1.00 89.94 94 SER A C 1
ATOM 660 O O . SER A 1 94 ? 4.596 16.358 -0.119 1.00 89.94 94 SER A O 1
ATOM 662 N N . ASN A 1 95 ? 6.014 14.888 0.842 1.00 87.81 95 ASN A N 1
ATOM 663 C CA . ASN A 1 95 ? 7.150 15.037 -0.070 1.00 87.81 95 ASN A CA 1
ATOM 664 C C . ASN A 1 95 ? 7.871 13.684 -0.252 1.00 87.81 95 ASN A C 1
ATOM 666 O O . ASN A 1 95 ? 7.232 12.650 -0.174 1.00 87.81 95 ASN A O 1
ATOM 670 N N . GLU A 1 96 ? 9.157 13.649 -0.585 1.00 80.94 96 GLU A N 1
ATOM 671 C CA . GLU A 1 96 ? 9.871 12.387 -0.838 1.00 80.94 96 GLU A CA 1
ATOM 672 C C . GLU A 1 96 ? 10.105 11.543 0.426 1.00 80.94 96 GLU A C 1
ATOM 674 O O . GLU A 1 96 ? 10.212 10.320 0.338 1.00 80.94 96 GLU A O 1
ATOM 679 N N . THR A 1 97 ? 10.173 12.182 1.597 1.00 80.00 97 THR A N 1
ATOM 680 C CA . THR A 1 97 ? 10.550 11.541 2.868 1.00 80.00 97 THR A CA 1
ATOM 681 C C . THR A 1 97 ? 9.512 11.698 3.966 1.00 80.00 97 THR A C 1
ATOM 683 O O . THR A 1 97 ? 9.496 10.898 4.900 1.00 80.00 97 THR A O 1
ATOM 686 N N . ASP A 1 98 ? 8.657 12.713 3.862 1.00 91.12 98 ASP A N 1
ATOM 687 C CA . ASP A 1 98 ? 7.757 13.098 4.936 1.00 91.12 98 ASP A CA 1
ATOM 688 C C . ASP A 1 98 ? 6.362 12.531 4.716 1.00 91.12 98 ASP A C 1
ATOM 690 O O . ASP A 1 98 ? 5.743 12.691 3.655 1.00 91.12 98 ASP A O 1
ATOM 694 N N . ASP A 1 99 ? 5.821 11.941 5.772 1.00 95.44 99 ASP A N 1
ATOM 695 C CA . ASP A 1 99 ? 4.472 11.409 5.774 1.00 95.44 99 ASP A CA 1
ATOM 696 C C . ASP A 1 99 ? 3.434 12.484 5.445 1.00 95.44 99 ASP A C 1
ATOM 698 O O . ASP A 1 99 ? 3.429 13.595 5.981 1.00 95.44 99 ASP A O 1
ATOM 702 N N . GLY A 1 100 ? 2.487 12.129 4.583 1.00 95.44 100 GLY A N 1
ATOM 703 C CA . GLY A 1 100 ? 1.205 12.810 4.531 1.00 95.44 100 GLY A CA 1
ATOM 704 C C . GLY A 1 100 ? 0.331 12.412 5.728 1.00 95.44 100 GLY A C 1
ATOM 705 O O . GLY A 1 100 ? 0.599 11.415 6.401 1.00 95.44 100 GLY A O 1
ATOM 706 N N . PRO A 1 101 ? -0.776 13.130 5.983 1.00 95.19 101 PRO A N 1
ATOM 707 C CA . PRO A 1 101 ? -1.591 12.926 7.184 1.00 95.19 101 PRO A CA 1
ATOM 708 C C . PRO A 1 101 ? -2.108 11.492 7.381 1.00 95.19 101 PRO A C 1
ATOM 710 O O . PRO A 1 101 ? -2.168 11.000 8.506 1.00 95.19 101 PRO A O 1
ATOM 713 N N . VAL A 1 102 ? -2.462 10.806 6.288 1.00 96.62 102 VAL A N 1
ATOM 714 C CA . VAL A 1 102 ? -2.944 9.416 6.336 1.00 96.62 102 VAL A CA 1
ATOM 715 C C . VAL A 1 102 ? -1.804 8.439 6.622 1.00 96.62 102 VAL A C 1
ATOM 717 O O . VAL A 1 102 ? -1.983 7.550 7.451 1.00 96.62 102 VAL A O 1
ATOM 720 N N . LEU A 1 103 ? -0.633 8.614 5.997 1.00 97.25 103 LEU A N 1
ATOM 721 C CA . LEU A 1 103 ? 0.526 7.755 6.259 1.00 97.25 103 LEU A CA 1
ATOM 722 C C . LEU A 1 103 ? 1.026 7.923 7.692 1.00 97.25 103 LE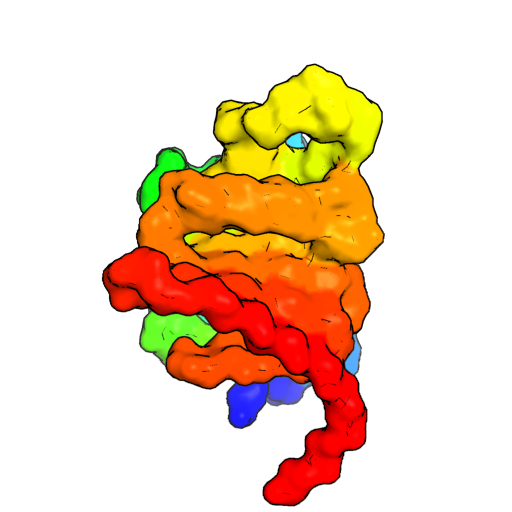U A C 1
ATOM 724 O O . LEU A 1 103 ? 1.212 6.929 8.387 1.00 97.25 103 LEU A O 1
ATOM 728 N N . TYR A 1 104 ? 1.097 9.168 8.165 1.00 96.81 104 TYR A N 1
ATOM 729 C CA . TYR A 1 104 ? 1.438 9.482 9.548 1.00 96.81 104 TYR A CA 1
ATOM 730 C C . TYR A 1 104 ? 0.502 8.759 10.522 1.00 96.81 104 TYR A C 1
ATOM 732 O O . TYR A 1 104 ? 0.943 8.121 11.478 1.00 96.81 104 TYR A O 1
ATOM 740 N N . ALA A 1 105 ? -0.811 8.809 10.267 1.00 96.69 105 ALA A N 1
ATOM 741 C CA . ALA A 1 105 ? -1.780 8.119 11.106 1.00 96.69 105 ALA A CA 1
ATOM 742 C C . ALA A 1 105 ? -1.607 6.592 11.077 1.00 96.69 105 ALA A C 1
ATOM 744 O O . ALA A 1 105 ? -1.721 5.948 12.121 1.00 96.69 105 ALA A O 1
ATOM 745 N N . MET A 1 106 ? -1.291 6.019 9.911 1.00 96.62 106 MET A N 1
ATOM 746 C CA . MET A 1 106 ? -0.992 4.592 9.766 1.00 96.62 106 MET A CA 1
ATOM 747 C C . MET A 1 106 ? 0.267 4.187 10.536 1.00 96.62 106 MET A C 1
ATOM 749 O O . MET A 1 106 ? 0.230 3.183 11.246 1.00 96.62 106 MET A O 1
ATOM 753 N N . HIS A 1 107 ? 1.354 4.960 10.455 1.00 95.75 107 HIS A N 1
ATOM 754 C CA . HIS A 1 107 ? 2.570 4.707 11.237 1.00 95.75 107 HIS A CA 1
ATOM 755 C C . HIS A 1 107 ? 2.304 4.800 12.734 1.00 95.75 107 HIS A C 1
ATOM 757 O O . HIS A 1 107 ? 2.680 3.889 13.465 1.00 95.75 107 HIS A O 1
ATOM 763 N N . LYS A 1 108 ? 1.578 5.825 13.203 1.00 96.25 108 LYS A N 1
ATOM 764 C CA . LYS A 1 108 ? 1.204 5.935 14.625 1.00 96.25 108 LYS A CA 1
ATOM 765 C C . LYS A 1 108 ? 0.333 4.784 15.103 1.00 96.25 108 LYS A C 1
ATOM 767 O O . LYS A 1 108 ? 0.538 4.275 16.204 1.00 96.25 108 LYS A O 1
ATOM 772 N N . ALA A 1 109 ? -0.596 4.331 14.273 1.00 94.50 109 ALA A N 1
ATOM 773 C CA . ALA A 1 109 ? -1.381 3.150 14.582 1.00 94.50 109 ALA A CA 1
ATOM 774 C C . ALA A 1 109 ? -0.509 1.880 14.624 1.00 94.50 109 ALA A C 1
ATOM 776 O O . ALA A 1 109 ? -0.665 1.061 15.531 1.00 94.50 109 ALA A O 1
ATOM 777 N N . PHE A 1 110 ? 0.431 1.720 13.685 1.00 92.06 110 PHE A N 1
ATOM 778 C CA . PHE A 1 110 ? 1.358 0.584 13.628 1.00 92.06 110 PHE A CA 1
ATOM 779 C C . PHE A 1 110 ? 2.310 0.545 14.831 1.00 92.06 110 PHE A C 1
ATOM 781 O O . PHE A 1 110 ? 2.445 -0.503 15.460 1.00 92.06 110 PHE A O 1
ATOM 788 N N . GLU A 1 111 ? 2.875 1.692 15.228 1.00 91.62 111 GLU A N 1
ATOM 789 C CA . GLU A 1 111 ? 3.636 1.859 16.479 1.00 91.62 111 GLU A CA 1
ATOM 790 C C . GLU A 1 111 ? 2.811 1.410 17.703 1.00 91.62 111 GLU A C 1
ATOM 792 O O . GLU A 1 111 ? 3.345 0.809 18.635 1.00 91.62 111 GLU A O 1
ATOM 797 N N . ALA A 1 112 ? 1.493 1.640 17.682 1.00 91.69 112 ALA A N 1
ATOM 798 C CA . ALA A 1 112 ? 0.547 1.210 18.714 1.00 91.69 112 ALA A CA 1
ATOM 799 C C . ALA A 1 112 ? 0.028 -0.239 18.543 1.00 91.69 112 ALA A C 1
ATOM 801 O O . ALA A 1 112 ? -0.905 -0.652 19.246 1.00 91.69 112 ALA A O 1
ATOM 802 N N . GLY A 1 113 ? 0.608 -1.018 17.625 1.00 90.25 113 GLY A N 1
ATOM 803 C CA . GLY A 1 113 ? 0.300 -2.434 17.408 1.00 90.25 113 GLY A CA 1
ATOM 804 C C . GLY A 1 113 ? -0.815 -2.720 16.399 1.00 90.25 113 GLY A C 1
ATOM 805 O O . GLY A 1 113 ? -1.381 -3.815 16.420 1.00 90.25 113 GLY A O 1
ATOM 806 N N . ALA A 1 114 ? -1.173 -1.763 15.539 1.00 92.62 114 ALA A N 1
ATOM 807 C CA . ALA A 1 114 ? -2.058 -2.030 14.408 1.00 92.62 114 ALA A CA 1
ATOM 808 C C . ALA A 1 114 ? -1.393 -2.955 13.379 1.00 92.62 114 ALA A C 1
ATOM 810 O O . ALA A 1 114 ? -0.173 -2.976 13.235 1.00 92.62 114 ALA A O 1
ATOM 811 N N . ALA A 1 115 ? -2.205 -3.686 12.617 1.00 93.44 115 ALA A N 1
ATOM 812 C CA . ALA A 1 115 ? -1.731 -4.432 11.455 1.00 93.44 115 ALA A CA 1
ATOM 813 C C . ALA A 1 115 ? -1.936 -3.625 10.167 1.00 93.44 115 ALA A C 1
ATOM 815 O O . ALA A 1 115 ? -2.977 -2.990 9.987 1.00 93.44 115 ALA A O 1
ATOM 816 N N . ILE A 1 116 ? -0.980 -3.705 9.242 1.00 95.56 116 ILE A N 1
ATOM 817 C CA . ILE A 1 116 ? -1.090 -3.113 7.906 1.00 95.56 116 ILE A CA 1
ATOM 818 C C . ILE A 1 116 ? -0.911 -4.224 6.874 1.00 95.56 116 ILE A C 1
ATOM 820 O O . ILE A 1 116 ? 0.140 -4.854 6.798 1.00 95.56 116 ILE A O 1
ATOM 824 N N . GLY A 1 117 ? -1.957 -4.479 6.092 1.00 95.56 117 GLY A N 1
ATOM 825 C CA . GLY A 1 117 ? -1.903 -5.340 4.917 1.00 95.56 117 GLY A CA 1
ATOM 826 C C . GLY A 1 117 ? -1.687 -4.511 3.656 1.00 95.56 117 GLY A C 1
ATOM 827 O O . GLY A 1 117 ? -2.300 -3.456 3.497 1.00 95.56 117 GLY A O 1
ATOM 828 N N . VAL A 1 118 ? -0.852 -4.999 2.742 1.00 96.56 118 VAL A N 1
ATOM 829 C CA . VAL A 1 118 ? -0.600 -4.373 1.437 1.00 96.56 118 VAL A CA 1
ATOM 830 C C . VAL A 1 118 ? -0.740 -5.438 0.359 1.00 96.56 118 VAL A C 1
ATOM 832 O O . VAL A 1 118 ? -0.202 -6.534 0.509 1.00 96.56 118 VAL A O 1
ATOM 835 N N . ILE A 1 119 ? -1.495 -5.144 -0.700 1.00 94.50 119 ILE A N 1
ATOM 836 C CA . ILE A 1 119 ? -1.831 -6.121 -1.740 1.00 94.50 119 ILE A CA 1
ATOM 837 C C . ILE A 1 119 ? -1.131 -5.762 -3.050 1.00 94.50 119 ILE A C 1
ATOM 839 O O . ILE A 1 119 ? -1.090 -4.599 -3.446 1.00 94.50 119 ILE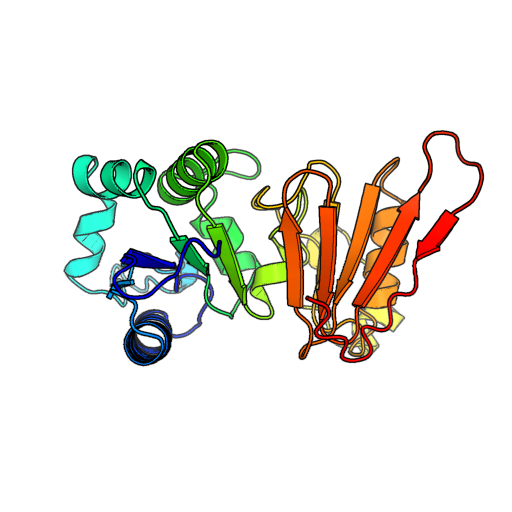 A O 1
ATOM 843 N N . GLY A 1 120 ? -0.629 -6.786 -3.739 1.00 93.75 120 GLY A N 1
ATOM 844 C CA . GLY A 1 120 ? -0.260 -6.697 -5.145 1.00 93.75 120 GLY A CA 1
ATOM 845 C C . GLY A 1 120 ? 0.905 -5.755 -5.427 1.00 93.75 120 GLY A C 1
ATOM 846 O O . GLY A 1 120 ? 1.899 -5.702 -4.699 1.00 93.75 120 GLY A O 1
ATOM 847 N N . ASP A 1 121 ? 0.770 -4.985 -6.499 1.00 94.62 121 ASP A N 1
ATOM 848 C CA . ASP A 1 121 ? 1.794 -4.081 -6.982 1.00 94.62 121 ASP A CA 1
ATOM 849 C C . ASP A 1 121 ? 2.149 -2.969 -5.981 1.00 94.62 121 ASP A C 1
ATOM 851 O O . ASP A 1 121 ? 3.283 -2.478 -6.001 1.00 94.62 121 ASP A O 1
ATOM 855 N N . SER A 1 122 ? 1.222 -2.618 -5.084 1.00 96.62 122 SER A N 1
ATOM 856 C CA . SER A 1 122 ? 1.419 -1.638 -4.007 1.00 96.62 122 SER A CA 1
ATOM 857 C C . SER A 1 122 ? 2.464 -2.068 -2.977 1.00 96.62 122 SER A C 1
ATOM 859 O O . SER A 1 122 ? 3.040 -1.217 -2.302 1.00 96.62 122 SER A O 1
ATOM 861 N N . VAL A 1 123 ? 2.765 -3.367 -2.865 1.00 94.94 123 VAL A N 1
ATOM 862 C CA . VAL A 1 123 ? 3.790 -3.865 -1.930 1.00 94.94 123 VAL A CA 1
ATOM 863 C C . VAL A 1 123 ? 5.177 -3.302 -2.251 1.00 94.94 123 VAL A C 1
ATOM 865 O O . VAL A 1 123 ? 6.006 -3.139 -1.357 1.00 94.94 123 VAL A O 1
ATOM 868 N N . ARG A 1 124 ? 5.416 -2.915 -3.509 1.00 94.31 124 ARG A N 1
ATOM 869 C CA . ARG A 1 124 ? 6.708 -2.386 -3.962 1.00 94.31 124 ARG A CA 1
ATOM 870 C C . ARG A 1 124 ? 7.165 -1.116 -3.272 1.00 94.31 124 ARG A C 1
ATOM 872 O O . ARG A 1 124 ? 8.343 -0.800 -3.347 1.00 94.31 124 ARG A O 1
ATOM 879 N N . VAL A 1 125 ? 6.252 -0.383 -2.645 1.00 95.38 125 VAL A N 1
ATOM 880 C CA . VAL A 1 125 ? 6.560 0.842 -1.898 1.00 95.38 125 VAL A CA 1
ATOM 881 C C . VAL A 1 125 ? 6.429 0.642 -0.392 1.00 95.38 125 VAL A C 1
ATOM 883 O O . VAL A 1 125 ? 6.507 1.605 0.348 1.00 95.38 125 VAL A O 1
ATOM 886 N N . ALA A 1 126 ? 6.250 -0.584 0.108 1.00 94.19 126 ALA A N 1
ATOM 887 C CA . ALA A 1 126 ? 6.126 -0.824 1.548 1.00 94.19 126 ALA A CA 1
ATOM 888 C C . ALA A 1 126 ? 7.452 -0.640 2.318 1.00 94.19 126 ALA A C 1
ATOM 890 O O . ALA A 1 126 ? 7.426 -0.412 3.524 1.00 94.19 126 ALA A O 1
ATOM 891 N N . GLY A 1 127 ? 8.600 -0.749 1.642 1.00 91.38 127 GLY A N 1
ATOM 892 C CA . GLY A 1 127 ? 9.934 -0.643 2.242 1.00 91.38 127 GLY A CA 1
ATOM 893 C C . GLY A 1 127 ? 10.409 0.786 2.531 1.00 91.38 127 GLY A C 1
ATOM 894 O O . GLY A 1 127 ? 9.644 1.747 2.435 1.00 91.38 127 GLY A O 1
ATOM 895 N N . SER A 1 128 ? 11.700 0.922 2.858 1.00 86.88 128 SER A N 1
ATOM 896 C CA . SER A 1 128 ? 12.379 2.226 3.009 1.00 86.88 128 SER A CA 1
ATOM 897 C C . SER A 1 128 ? 12.551 2.957 1.678 1.00 86.88 128 SER A C 1
ATOM 899 O O . SER A 1 128 ? 12.532 4.1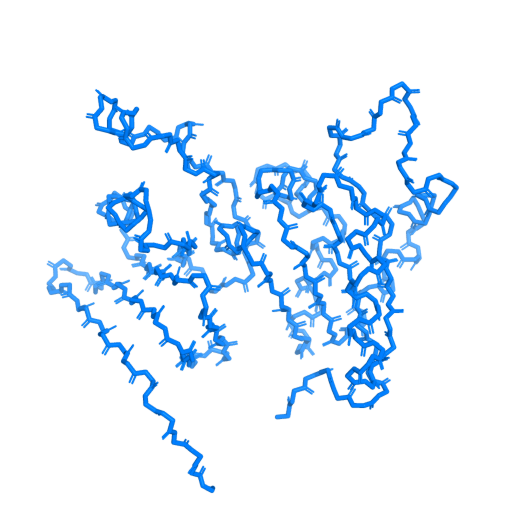81 1.637 1.00 86.88 128 SER A O 1
ATOM 901 N N . GLY A 1 129 ? 12.704 2.206 0.590 1.00 86.50 129 GLY A N 1
ATOM 902 C CA . GLY A 1 129 ? 12.586 2.703 -0.775 1.00 86.50 129 GLY A CA 1
ATOM 903 C C . GLY A 1 129 ? 11.484 1.958 -1.514 1.00 86.50 129 GLY A C 1
ATOM 904 O O . GLY A 1 129 ? 10.981 0.934 -1.041 1.00 86.50 129 GLY A O 1
ATOM 905 N N . GLY A 1 130 ? 11.103 2.486 -2.672 1.00 88.31 130 GLY A N 1
ATOM 906 C CA . GLY A 1 130 ? 10.050 1.930 -3.501 1.00 88.31 130 GLY A CA 1
ATOM 907 C C . GLY A 1 130 ? 10.550 1.471 -4.863 1.00 88.31 130 GLY A C 1
ATOM 908 O O . GLY A 1 130 ? 11.468 2.064 -5.421 1.00 88.31 130 GLY A O 1
ATOM 909 N N . PHE A 1 131 ? 9.902 0.467 -5.446 1.00 91.94 131 PHE A N 1
ATOM 910 C CA . PHE A 1 131 ? 10.037 0.165 -6.871 1.00 91.94 131 PHE A CA 1
ATOM 911 C C . PHE A 1 131 ? 8.812 0.658 -7.640 1.00 91.94 131 PHE A C 1
ATOM 913 O O . PHE A 1 131 ? 7.665 0.417 -7.247 1.00 91.94 131 PHE A O 1
ATOM 920 N N . ARG A 1 132 ? 9.045 1.290 -8.791 1.00 91.88 132 ARG A N 1
ATOM 921 C CA . ARG A 1 132 ? 7.981 1.541 -9.769 1.00 91.88 132 ARG A CA 1
ATOM 922 C C . ARG A 1 132 ? 7.524 0.218 -10.387 1.00 91.88 132 ARG A C 1
ATOM 924 O O . ARG A 1 132 ? 8.168 -0.835 -10.236 1.00 91.88 132 ARG A O 1
ATOM 931 N N . LYS A 1 133 ? 6.410 0.259 -11.124 1.00 89.50 133 LYS A N 1
ATOM 932 C CA . LYS A 1 133 ? 6.039 -0.881 -11.974 1.00 89.50 133 LYS A CA 1
ATOM 933 C C . LYS A 1 133 ? 7.190 -1.176 -12.941 1.00 89.50 133 LYS A C 1
ATOM 935 O O . LYS A 1 133 ? 7.775 -0.233 -13.472 1.00 89.50 133 LYS A O 1
ATOM 940 N N . PRO A 1 134 ? 7.545 -2.453 -13.137 1.00 86.19 134 PRO A N 1
ATOM 941 C CA . PRO A 1 134 ? 8.649 -2.796 -14.012 1.00 86.19 134 PRO A CA 1
ATOM 942 C C . PRO A 1 134 ? 8.345 -2.389 -15.450 1.00 86.19 134 PRO A C 1
ATOM 944 O O . PRO A 1 134 ? 7.225 -2.562 -15.939 1.00 86.19 134 PRO A O 1
ATOM 947 N N . ARG A 1 135 ? 9.374 -1.877 -16.121 1.00 86.06 135 ARG A N 1
ATOM 948 C CA . ARG A 1 135 ? 9.381 -1.686 -17.569 1.00 86.06 135 ARG A CA 1
ATOM 949 C C . ARG A 1 135 ? 9.325 -3.035 -18.284 1.00 86.06 135 ARG A C 1
ATOM 951 O O . ARG A 1 135 ? 9.526 -4.091 -17.676 1.00 86.06 135 ARG A O 1
ATOM 958 N N . ALA A 1 136 ? 9.057 -3.015 -19.587 1.00 84.38 136 ALA A N 1
ATOM 959 C CA . ALA A 1 136 ? 9.072 -4.245 -20.371 1.00 84.38 136 ALA A CA 1
ATOM 960 C C . ALA A 1 136 ? 10.460 -4.911 -20.296 1.00 84.38 136 ALA A C 1
ATOM 962 O O . ALA A 1 136 ? 11.485 -4.227 -20.279 1.00 84.38 136 ALA A O 1
ATOM 963 N N . LEU A 1 137 ? 10.517 -6.250 -20.310 1.00 82.00 137 LEU A N 1
ATOM 964 C CA . LEU A 1 137 ? 11.787 -6.988 -20.226 1.00 82.00 137 LEU A CA 1
ATOM 965 C C . LEU A 1 137 ? 12.787 -6.550 -21.312 1.00 82.00 137 LEU A C 1
ATOM 967 O O . LEU A 1 137 ? 13.980 -6.434 -21.047 1.00 82.00 137 LEU A O 1
ATOM 971 N N . SER A 1 138 ? 12.304 -6.243 -22.519 1.00 84.88 138 SER A N 1
ATOM 972 C CA . SER A 1 138 ? 13.127 -5.715 -23.613 1.00 84.88 138 SER A CA 1
ATOM 973 C C . SER A 1 138 ? 13.785 -4.372 -23.283 1.00 84.88 138 SER A C 1
ATOM 975 O O . SER A 1 138 ? 14.916 -4.128 -23.698 1.00 84.88 138 SER A O 1
ATOM 977 N N . GLU A 1 139 ? 13.100 -3.502 -22.540 1.00 84.56 139 GLU A N 1
ATOM 978 C CA . GLU A 1 139 ? 13.642 -2.213 -22.100 1.00 84.56 139 GLU A CA 1
ATOM 979 C C . GLU A 1 139 ? 14.647 -2.396 -20.965 1.00 84.56 139 GLU A C 1
ATOM 981 O O . GLU A 1 139 ? 15.699 -1.761 -20.985 1.00 84.56 139 GLU A O 1
ATOM 986 N N . MET A 1 140 ? 14.365 -3.306 -20.028 1.00 81.25 140 MET A N 1
ATOM 987 C CA . MET A 1 140 ? 15.299 -3.659 -18.955 1.00 81.25 140 MET A CA 1
ATOM 988 C C . MET A 1 140 ? 16.600 -4.252 -19.509 1.00 81.25 140 MET A C 1
ATOM 990 O O . MET A 1 140 ? 17.676 -3.885 -19.053 1.00 81.25 140 MET A O 1
ATOM 994 N N . ILE A 1 141 ? 16.530 -5.115 -20.530 1.00 81.88 141 ILE A N 1
ATOM 995 C CA . ILE A 1 141 ? 17.725 -5.654 -21.203 1.00 81.88 141 ILE A CA 1
ATOM 996 C C . ILE A 1 141 ? 18.492 -4.543 -21.930 1.00 81.88 141 ILE A C 1
ATOM 998 O O . ILE A 1 141 ? 19.719 -4.510 -21.885 1.00 81.88 141 ILE A O 1
ATOM 1002 N N . ARG A 1 142 ? 17.782 -3.635 -22.612 1.00 85.38 142 ARG A N 1
ATOM 1003 C CA . ARG A 1 142 ? 18.408 -2.591 -23.436 1.00 85.38 142 ARG A CA 1
ATOM 1004 C C . ARG A 1 142 ? 19.060 -1.486 -22.610 1.00 85.38 142 ARG A C 1
ATOM 1006 O O . ARG A 1 142 ? 20.122 -1.003 -22.987 1.00 85.38 142 ARG A O 1
ATOM 1013 N N . TYR A 1 143 ? 18.408 -1.059 -21.535 1.00 83.50 143 TYR A N 1
ATOM 1014 C CA . TYR A 1 143 ? 18.797 0.131 -20.780 1.00 83.50 143 TYR A CA 1
ATOM 1015 C C . TYR A 1 143 ? 19.302 -0.184 -19.373 1.00 83.50 143 TYR A C 1
ATOM 1017 O O . TYR A 1 143 ? 19.673 0.740 -18.653 1.00 83.50 143 TYR A O 1
ATOM 1025 N N . SER A 1 144 ? 19.339 -1.462 -18.978 1.00 81.44 144 SER A N 1
ATOM 1026 C CA . SER A 1 144 ? 19.573 -1.879 -17.592 1.00 81.44 144 SER A CA 1
ATOM 1027 C C . SER A 1 144 ? 18.585 -1.213 -16.622 1.00 81.44 144 SER A C 1
ATOM 1029 O O . SER A 1 144 ? 17.602 -0.584 -17.029 1.00 81.44 144 SER A O 1
ATOM 1031 N N . MET A 1 145 ? 18.832 -1.374 -15.327 1.00 82.19 145 MET A N 1
ATOM 1032 C CA . MET A 1 145 ? 18.157 -0.623 -14.278 1.00 82.19 145 MET A CA 1
ATOM 1033 C C . MET A 1 145 ? 18.562 0.857 -14.334 1.00 82.19 145 MET A C 1
ATOM 1035 O O . MET A 1 145 ? 19.745 1.175 -14.445 1.00 82.19 145 MET A O 1
ATOM 1039 N N . GLN A 1 146 ? 17.579 1.744 -14.237 1.00 84.94 146 GLN A N 1
ATOM 1040 C CA . GLN A 1 146 ? 17.732 3.196 -14.226 1.00 84.94 146 GLN A CA 1
ATOM 1041 C C . GLN A 1 146 ? 17.070 3.733 -12.960 1.00 84.94 146 GLN A C 1
ATOM 1043 O O . GLN A 1 146 ? 15.883 3.490 -12.729 1.00 84.94 146 GLN A O 1
ATOM 1048 N N . TRP A 1 147 ? 17.829 4.439 -12.121 1.00 82.75 147 TRP A N 1
ATOM 1049 C CA . TRP A 1 147 ? 17.371 4.793 -10.776 1.00 82.75 147 TRP A CA 1
ATOM 1050 C C . TRP A 1 147 ? 16.102 5.653 -10.812 1.00 82.75 147 TRP A C 1
ATOM 1052 O O . TRP A 1 147 ? 15.121 5.367 -10.128 1.00 82.75 147 TRP A O 1
ATOM 1062 N N . GLU A 1 148 ? 16.075 6.643 -11.695 1.00 83.94 148 GLU A N 1
ATOM 1063 C CA . GLU A 1 148 ? 14.986 7.608 -11.837 1.00 83.94 148 GLU A CA 1
ATOM 1064 C C . GLU A 1 148 ? 13.706 6.978 -12.414 1.00 83.94 148 GLU A C 1
ATOM 1066 O O . GLU A 1 148 ? 12.595 7.440 -12.134 1.00 83.94 148 GLU A O 1
ATOM 1071 N N . LEU A 1 149 ? 13.855 5.916 -13.215 1.00 84.50 149 LEU A N 1
ATOM 1072 C CA . LEU A 1 149 ? 12.752 5.254 -13.921 1.00 84.50 149 LEU A CA 1
ATOM 1073 C C . LEU A 1 149 ? 12.227 4.009 -13.209 1.00 84.50 149 LEU A C 1
ATOM 1075 O O . LEU A 1 149 ? 11.090 3.617 -13.458 1.00 84.50 149 LEU A O 1
ATOM 1079 N N . ASP A 1 150 ? 13.033 3.372 -12.363 1.00 86.62 150 ASP A N 1
ATOM 1080 C CA . ASP A 1 150 ? 12.679 2.094 -11.744 1.00 86.62 150 ASP A CA 1
ATOM 1081 C C . ASP A 1 150 ? 12.428 2.212 -10.234 1.00 86.62 150 ASP A C 1
ATOM 1083 O O . ASP A 1 150 ? 11.756 1.341 -9.673 1.00 86.62 150 ASP A O 1
ATOM 1087 N N . PHE A 1 151 ? 12.882 3.293 -9.584 1.00 88.38 151 PHE A N 1
ATOM 1088 C CA . PHE A 1 151 ? 12.639 3.540 -8.160 1.00 88.38 151 PHE A CA 1
ATOM 1089 C C . PHE A 1 151 ? 11.614 4.638 -7.882 1.00 88.38 151 PHE A C 1
ATOM 1091 O O . PHE A 1 151 ? 11.407 5.585 -8.644 1.00 88.38 151 PHE A O 1
ATOM 1098 N N . SER A 1 152 ? 10.986 4.478 -6.726 1.00 88.75 152 SER A N 1
ATOM 1099 C CA . SER A 1 152 ? 10.042 5.386 -6.098 1.00 88.75 152 SER A CA 1
ATOM 1100 C C . SER A 1 152 ? 10.414 5.574 -4.628 1.00 88.75 152 SER A C 1
ATOM 1102 O O . SER A 1 152 ? 11.335 4.936 -4.112 1.00 88.75 152 SER A O 1
ATOM 1104 N N . PHE A 1 153 ? 9.664 6.419 -3.934 1.00 90.44 153 PHE A N 1
ATOM 1105 C CA . PHE A 1 153 ? 9.805 6.586 -2.492 1.00 90.44 153 PHE A CA 1
ATOM 1106 C C . PHE A 1 153 ? 9.110 5.449 -1.746 1.00 90.44 153 PHE A C 1
ATOM 1108 O O . PHE A 1 153 ? 8.084 4.923 -2.189 1.00 90.44 153 PHE A O 1
ATOM 1115 N N . GLY A 1 154 ? 9.706 5.046 -0.628 1.00 92.88 154 GLY A N 1
ATOM 1116 C CA . GLY A 1 154 ? 9.144 4.046 0.266 1.00 92.88 154 GLY A CA 1
ATOM 1117 C C . GLY A 1 154 ? 8.175 4.666 1.268 1.00 92.88 154 GLY A C 1
ATOM 1118 O O . GLY A 1 154 ? 8.324 5.811 1.679 1.00 92.88 154 GLY A O 1
ATOM 1119 N N . LEU A 1 155 ? 7.190 3.881 1.685 1.00 95.19 155 LEU A N 1
ATOM 1120 C CA . LEU A 1 155 ? 6.204 4.225 2.707 1.00 95.19 155 LEU A CA 1
ATOM 1121 C C . LEU A 1 155 ? 6.662 3.832 4.113 1.00 95.19 155 LEU A C 1
ATOM 1123 O O . LEU A 1 155 ? 5.916 4.053 5.060 1.00 95.19 155 LEU A O 1
ATOM 1127 N N . GLN A 1 156 ? 7.832 3.199 4.259 1.00 93.00 156 GLN A N 1
ATOM 1128 C CA . GLN A 1 156 ? 8.416 2.828 5.554 1.00 93.00 156 GLN A CA 1
ATOM 1129 C C . GLN A 1 156 ? 7.466 1.981 6.428 1.00 93.00 156 GLN A C 1
ATOM 1131 O O . GLN A 1 156 ? 7.414 2.121 7.645 1.00 93.00 156 GLN A O 1
ATOM 1136 N N . LEU A 1 157 ? 6.694 1.091 5.797 1.00 91.94 157 LEU A N 1
ATOM 1137 C CA . LEU A 1 157 ? 5.791 0.142 6.464 1.00 91.94 157 LEU A CA 1
ATOM 1138 C C . LEU A 1 157 ? 6.517 -1.145 6.896 1.00 91.94 157 LEU A C 1
ATOM 1140 O O . LEU A 1 157 ? 5.982 -1.932 7.674 1.00 91.94 157 LEU A O 1
ATOM 1144 N N . ALA A 1 158 ? 7.720 -1.369 6.369 1.00 88.00 158 ALA A N 1
ATOM 1145 C CA . ALA A 1 158 ? 8.640 -2.429 6.759 1.00 88.00 158 ALA A CA 1
ATOM 1146 C C . ALA A 1 158 ? 9.838 -1.847 7.540 1.00 88.00 158 ALA A C 1
ATOM 1148 O O . ALA A 1 158 ? 10.057 -0.633 7.500 1.00 88.00 158 ALA A O 1
ATOM 1149 N N . PRO A 1 159 ? 10.633 -2.686 8.237 1.00 84.69 159 PRO A N 1
ATOM 1150 C CA . PRO A 1 159 ? 11.818 -2.223 8.950 1.00 84.69 159 PRO A CA 1
ATOM 1151 C C . PRO A 1 159 ? 12.769 -1.407 8.068 1.00 84.69 159 PRO A C 1
ATOM 1153 O O . PRO A 1 159 ? 12.857 -1.601 6.854 1.00 84.69 159 PRO A O 1
ATOM 1156 N N . GLN A 1 160 ? 13.520 -0.505 8.699 1.00 83.75 160 GLN A N 1
ATOM 1157 C CA . GLN A 1 160 ? 14.465 0.347 7.985 1.00 83.75 160 GLN A CA 1
ATOM 1158 C C . GLN A 1 160 ? 15.479 -0.485 7.185 1.00 83.75 160 GLN A C 1
ATOM 1160 O O . GLN A 1 160 ? 15.973 -1.508 7.662 1.00 83.75 160 GLN A O 1
ATOM 1165 N N . LYS A 1 161 ? 15.816 -0.004 5.982 1.00 84.94 161 LYS A N 1
ATOM 1166 C CA . LYS A 1 161 ? 16.705 -0.646 4.994 1.00 84.94 161 LYS A CA 1
ATOM 1167 C C . LYS A 1 161 ? 16.140 -1.916 4.350 1.00 84.94 161 LYS A C 1
ATOM 1169 O O . LYS A 1 161 ? 16.892 -2.697 3.765 1.00 84.94 161 LYS A O 1
ATOM 1174 N N . TRP A 1 162 ? 14.830 -2.135 4.443 1.00 87.19 162 TRP A N 1
ATOM 1175 C CA . TRP A 1 162 ? 14.171 -3.223 3.729 1.00 87.19 162 TRP A CA 1
ATOM 1176 C C . TRP A 1 162 ? 13.619 -2.725 2.397 1.00 87.19 162 TRP A C 1
ATOM 1178 O O . TRP A 1 162 ? 12.934 -1.703 2.330 1.00 87.19 162 TRP A O 1
ATOM 1188 N N . PHE A 1 163 ? 13.910 -3.477 1.343 1.00 89.06 163 PHE A N 1
ATOM 1189 C CA . PHE A 1 163 ? 13.447 -3.253 -0.020 1.00 89.06 163 PHE A CA 1
ATOM 1190 C C . PHE A 1 163 ? 12.617 -4.453 -0.442 1.00 89.06 163 PHE A C 1
ATOM 1192 O O . PHE A 1 163 ? 13.048 -5.595 -0.302 1.00 89.06 163 PHE A O 1
ATOM 1199 N N . ILE A 1 164 ? 11.409 -4.207 -0.934 1.00 90.44 164 ILE A N 1
ATOM 1200 C CA . ILE A 1 164 ? 10.465 -5.274 -1.255 1.00 90.44 164 ILE A CA 1
ATOM 1201 C C . ILE A 1 164 ? 10.042 -5.110 -2.706 1.00 90.44 164 ILE A C 1
ATOM 1203 O O . ILE A 1 164 ? 9.573 -4.043 -3.090 1.00 90.44 164 ILE A O 1
ATOM 1207 N N . ASP A 1 165 ? 10.194 -6.164 -3.504 1.00 91.12 165 ASP A N 1
ATOM 1208 C CA . ASP A 1 165 ? 9.666 -6.220 -4.863 1.00 91.12 165 ASP A 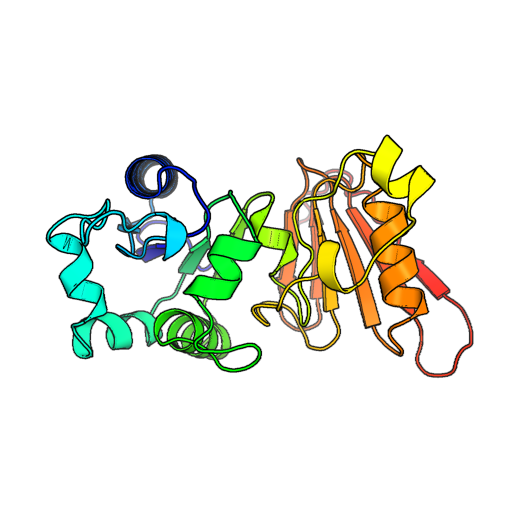CA 1
ATOM 1209 C C . ASP A 1 165 ? 8.654 -7.363 -5.007 1.00 91.12 165 ASP A C 1
ATOM 1211 O O . ASP A 1 165 ? 8.760 -8.420 -4.382 1.00 91.12 165 ASP A O 1
ATOM 1215 N N . TYR A 1 166 ? 7.650 -7.131 -5.846 1.00 90.75 166 TYR A N 1
ATOM 1216 C CA . TYR A 1 166 ? 6.502 -8.003 -6.060 1.00 90.75 166 TYR A CA 1
ATOM 1217 C C . TYR A 1 166 ? 6.512 -8.589 -7.475 1.00 90.75 166 TYR A C 1
ATOM 1219 O O . TYR A 1 166 ? 6.996 -7.970 -8.428 1.00 90.75 166 TYR A O 1
ATOM 1227 N N . GLY A 1 167 ? 5.961 -9.790 -7.634 1.00 88.25 167 GLY A N 1
ATOM 1228 C CA . GLY A 1 167 ? 5.932 -10.507 -8.907 1.00 88.25 167 GLY A CA 1
ATOM 1229 C C . GLY A 1 167 ? 7.325 -10.901 -9.400 1.00 88.25 167 GLY A C 1
ATOM 1230 O O . GLY A 1 167 ? 7.584 -10.825 -10.597 1.00 88.25 167 GLY A O 1
ATOM 1231 N N . VAL A 1 168 ? 8.236 -11.296 -8.503 1.00 82.81 168 VAL A N 1
ATOM 1232 C CA . VAL A 1 168 ? 9.648 -11.550 -8.863 1.00 82.81 168 VAL A CA 1
ATOM 1233 C C . VAL A 1 168 ? 9.880 -12.702 -9.844 1.00 82.81 168 VAL A C 1
ATOM 1235 O O . VAL A 1 168 ? 10.923 -12.741 -10.492 1.00 82.81 168 VAL A O 1
ATOM 1238 N N . GLY A 1 169 ? 8.900 -13.593 -10.019 1.00 73.06 169 GLY A N 1
ATOM 1239 C CA . GLY A 1 169 ? 8.921 -14.616 -11.069 1.00 73.06 169 GLY A CA 1
ATOM 1240 C C . GLY A 1 169 ? 8.705 -14.071 -12.489 1.00 73.06 169 GLY A C 1
ATOM 1241 O O . GLY A 1 169 ? 8.874 -14.814 -13.453 1.00 73.06 169 GLY A O 1
ATOM 1242 N N . ALA A 1 170 ? 8.341 -12.793 -12.638 1.00 69.69 170 ALA A N 1
ATOM 1243 C CA . ALA A 1 170 ? 8.075 -12.143 -13.917 1.00 69.69 170 ALA A CA 1
ATOM 1244 C C . ALA A 1 170 ? 9.005 -10.937 -14.161 1.00 69.69 170 ALA A C 1
ATOM 1246 O O . ALA A 1 170 ? 9.498 -10.297 -13.233 1.00 69.69 170 ALA A O 1
ATOM 1247 N N . ASN A 1 171 ? 9.220 -10.614 -15.443 1.00 67.31 171 ASN A N 1
ATOM 1248 C CA . ASN A 1 171 ? 9.784 -9.345 -15.934 1.00 67.31 171 ASN A CA 1
ATOM 1249 C C . ASN A 1 171 ? 11.146 -8.898 -15.355 1.00 67.31 171 ASN A C 1
ATOM 1251 O O . ASN A 1 171 ? 11.462 -7.714 -15.383 1.00 67.31 171 ASN A O 1
ATOM 1255 N N . GLY A 1 172 ? 11.987 -9.817 -14.867 1.00 72.75 172 GLY A N 1
ATOM 1256 C CA . GLY A 1 172 ? 13.327 -9.469 -14.367 1.00 72.75 172 GLY A CA 1
ATOM 1257 C C . GLY A 1 172 ? 13.329 -8.722 -13.025 1.00 72.75 172 GLY A C 1
ATOM 1258 O O . GLY A 1 172 ? 14.363 -8.188 -12.623 1.00 72.75 172 GLY A O 1
ATOM 1259 N N . ASN A 1 173 ? 12.202 -8.715 -12.309 1.00 83.38 173 ASN A N 1
ATOM 1260 C CA . ASN A 1 173 ? 12.039 -8.034 -11.022 1.00 83.38 173 ASN A CA 1
ATOM 1261 C C . ASN A 1 173 ? 13.037 -8.534 -9.960 1.00 83.38 173 ASN A C 1
ATOM 1263 O O . ASN A 1 173 ? 13.586 -7.754 -9.186 1.00 83.38 173 ASN A O 1
ATOM 1267 N N . LEU A 1 174 ? 13.360 -9.831 -9.973 1.00 84.00 174 LEU A N 1
ATOM 1268 C CA . LEU A 1 174 ? 14.408 -10.367 -9.106 1.00 84.00 174 LEU A CA 1
ATOM 1269 C C . LEU A 1 174 ? 15.778 -9.735 -9.391 1.00 84.00 174 LEU A C 1
ATOM 1271 O O . LEU A 1 174 ? 16.495 -9.354 -8.471 1.00 84.00 174 LEU A O 1
ATOM 1275 N N . ALA A 1 175 ? 16.133 -9.590 -10.669 1.00 81.94 175 ALA A N 1
ATOM 1276 C CA . ALA A 1 175 ? 17.423 -9.040 -11.067 1.00 81.94 175 ALA A CA 1
ATOM 1277 C C . ALA A 1 175 ? 17.559 -7.572 -10.649 1.00 81.94 175 ALA A C 1
ATOM 1279 O O . ALA A 1 175 ? 18.596 -7.187 -10.113 1.00 81.94 175 ALA A O 1
ATOM 1280 N N . ARG A 1 176 ? 16.508 -6.759 -10.822 1.00 85.38 176 ARG A N 1
ATOM 1281 C CA . ARG A 1 176 ? 16.544 -5.354 -10.385 1.00 85.38 176 ARG A CA 1
ATOM 1282 C C . ARG A 1 176 ? 16.588 -5.218 -8.861 1.00 85.38 176 ARG A C 1
ATOM 1284 O O . ARG A 1 176 ? 17.257 -4.319 -8.370 1.00 85.38 176 ARG A O 1
ATOM 1291 N N . LEU A 1 177 ? 15.946 -6.122 -8.113 1.00 86.81 177 LEU A N 1
ATOM 1292 C CA . LEU A 1 177 ? 16.069 -6.156 -6.655 1.00 86.81 177 LEU A CA 1
ATOM 1293 C C . LEU A 1 177 ? 17.512 -6.472 -6.238 1.00 86.81 177 LEU A C 1
ATOM 1295 O O . LEU A 1 177 ? 18.071 -5.773 -5.401 1.00 86.81 177 LEU A O 1
ATOM 1299 N N . VAL A 1 178 ? 18.147 -7.473 -6.855 1.00 83.75 178 VAL A N 1
ATOM 1300 C CA . VAL A 1 178 ? 19.556 -7.809 -6.582 1.00 83.75 178 VAL A CA 1
ATOM 1301 C C . VAL A 1 178 ? 20.485 -6.642 -6.933 1.00 83.75 178 VAL A C 1
ATOM 130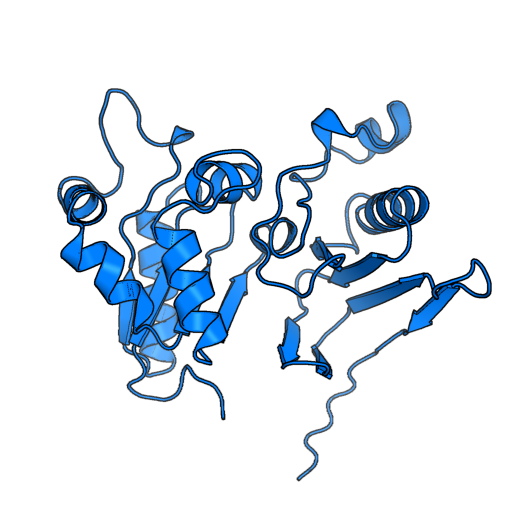3 O O . VAL A 1 178 ? 21.368 -6.311 -6.145 1.00 83.75 178 VAL A O 1
ATOM 1306 N N . LEU A 1 179 ? 20.267 -5.979 -8.073 1.00 81.88 179 LEU A N 1
ATOM 1307 C CA . LEU A 1 179 ? 21.030 -4.789 -8.465 1.00 81.88 179 LEU A CA 1
ATOM 1308 C C . LEU A 1 179 ? 20.821 -3.625 -7.491 1.00 81.88 179 LEU A C 1
ATOM 1310 O O . LEU A 1 179 ? 21.789 -2.954 -7.139 1.00 81.88 179 LEU A O 1
ATOM 1314 N N . ALA A 1 180 ? 19.593 -3.405 -7.016 1.00 82.38 180 ALA A N 1
ATOM 1315 C CA . ALA A 1 180 ? 19.309 -2.416 -5.983 1.00 82.38 180 ALA A CA 1
ATOM 1316 C C . ALA A 1 180 ? 20.137 -2.696 -4.723 1.00 82.38 180 ALA A C 1
ATOM 1318 O O . ALA A 1 180 ? 20.875 -1.827 -4.268 1.00 82.38 180 ALA A O 1
ATOM 1319 N N . LEU A 1 181 ? 20.081 -3.927 -4.207 1.00 83.88 181 LEU A N 1
ATOM 1320 C CA . LEU A 1 181 ? 20.819 -4.329 -3.007 1.00 83.88 181 LEU A CA 1
ATOM 1321 C C . LEU A 1 181 ? 22.336 -4.245 -3.187 1.00 83.88 181 LEU A C 1
ATOM 1323 O O . LEU A 1 181 ? 23.036 -3.863 -2.257 1.00 83.88 181 LEU A O 1
ATOM 1327 N N . ALA A 1 182 ? 22.859 -4.554 -4.376 1.00 82.19 182 ALA A N 1
ATOM 1328 C CA . ALA A 1 182 ? 24.286 -4.414 -4.662 1.00 82.19 182 ALA A CA 1
ATOM 1329 C C . ALA A 1 182 ? 24.767 -2.955 -4.549 1.00 82.19 182 ALA A C 1
ATOM 1331 O O . ALA A 1 182 ? 25.917 -2.719 -4.186 1.00 82.19 182 ALA A O 1
ATOM 1332 N N . ASN A 1 183 ? 23.886 -1.989 -4.825 1.00 78.62 183 ASN A N 1
ATOM 1333 C CA . ASN A 1 183 ? 24.171 -0.558 -4.709 1.00 78.62 183 ASN A CA 1
ATOM 1334 C C . ASN A 1 183 ? 23.805 0.029 -3.331 1.00 78.62 183 ASN A C 1
ATOM 1336 O O . ASN A 1 183 ? 24.163 1.169 -3.040 1.00 78.62 183 ASN A O 1
ATOM 1340 N N . LEU A 1 184 ? 23.097 -0.722 -2.480 1.00 76.19 184 LEU A N 1
ATOM 1341 C CA . LEU A 1 184 ? 22.551 -0.254 -1.206 1.00 76.19 184 LEU A CA 1
ATOM 1342 C C . LEU A 1 184 ? 23.149 -1.053 -0.045 1.00 76.19 184 LEU A C 1
ATOM 1344 O O . LEU A 1 184 ? 22.710 -2.157 0.275 1.00 76.19 184 LEU A O 1
ATOM 1348 N N . SER A 1 185 ? 24.146 -0.475 0.622 1.00 68.00 185 SER A N 1
ATOM 1349 C CA . SER A 1 185 ? 24.868 -1.154 1.700 1.00 68.00 185 SER A CA 1
ATOM 1350 C C . SER A 1 185 ? 23.960 -1.506 2.889 1.00 68.00 185 SER A C 1
ATOM 1352 O O . SER A 1 185 ? 23.151 -0.701 3.352 1.00 68.00 185 SER A O 1
ATOM 1354 N N . SER A 1 186 ? 24.131 -2.718 3.433 1.00 61.59 186 SER A N 1
ATOM 1355 C CA . SER A 1 186 ? 23.413 -3.205 4.632 1.00 61.59 186 SER A CA 1
ATOM 1356 C C . SER A 1 186 ? 21.882 -3.194 4.502 1.00 61.59 186 SER A C 1
ATOM 1358 O O . SER A 1 186 ? 21.181 -2.795 5.436 1.00 61.59 186 SER A O 1
ATOM 1360 N N . SER A 1 187 ? 21.377 -3.612 3.341 1.00 77.75 187 SER A N 1
ATOM 1361 C CA . SER A 1 187 ? 19.942 -3.708 3.058 1.00 77.75 187 SER A CA 1
ATOM 1362 C C . SER A 1 187 ? 19.461 -5.160 3.008 1.00 77.75 187 SER A C 1
ATOM 1364 O O . SER A 1 187 ? 20.217 -6.076 2.669 1.00 77.75 187 SER A O 1
ATOM 1366 N N . VAL A 1 188 ? 18.183 -5.360 3.332 1.00 85.12 188 VAL A N 1
ATOM 1367 C CA . VAL A 1 188 ? 17.473 -6.634 3.150 1.00 85.12 188 VAL A CA 1
ATOM 1368 C C . VAL A 1 188 ? 16.531 -6.486 1.964 1.00 85.12 188 VAL A C 1
ATOM 1370 O O . VAL A 1 188 ? 15.759 -5.533 1.896 1.00 85.12 188 VAL A O 1
ATOM 1373 N N . GLY A 1 189 ? 16.592 -7.422 1.025 1.00 87.94 189 GLY A N 1
ATOM 1374 C CA . GLY A 1 189 ? 15.705 -7.493 -0.125 1.00 87.94 189 GLY A CA 1
ATOM 1375 C C . GLY A 1 189 ? 14.730 -8.650 -0.005 1.00 87.94 189 GLY A C 1
ATOM 1376 O O . GLY A 1 189 ? 15.144 -9.788 0.204 1.00 87.94 189 GLY A O 1
ATOM 1377 N N . ILE A 1 190 ? 13.444 -8.384 -0.196 1.00 88.31 190 ILE A N 1
ATOM 1378 C CA . ILE A 1 190 ? 12.408 -9.413 -0.271 1.00 88.31 190 ILE A CA 1
ATOM 1379 C C . ILE A 1 190 ? 11.815 -9.404 -1.669 1.00 88.31 190 ILE A C 1
ATOM 1381 O O . ILE A 1 190 ? 11.166 -8.444 -2.078 1.00 88.31 190 ILE A O 1
ATOM 1385 N N . GLY A 1 191 ? 12.020 -10.499 -2.388 1.00 89.12 191 GLY A N 1
ATOM 1386 C CA . GLY A 1 191 ? 11.327 -10.788 -3.628 1.00 89.12 191 GLY A CA 1
ATOM 1387 C C . GLY A 1 191 ? 10.149 -11.711 -3.360 1.00 89.12 191 GLY A C 1
ATOM 1388 O O . GLY A 1 191 ? 10.337 -12.841 -2.922 1.00 89.12 191 GLY A O 1
ATOM 1389 N N . MET A 1 192 ? 8.930 -11.272 -3.644 1.00 88.62 192 MET A N 1
ATOM 1390 C CA . MET A 1 192 ? 7.723 -12.094 -3.473 1.00 88.62 192 MET A CA 1
ATOM 1391 C C . MET A 1 192 ? 6.998 -12.341 -4.800 1.00 88.62 192 MET A C 1
ATOM 1393 O O . MET A 1 192 ? 6.875 -11.442 -5.631 1.00 88.62 192 MET A O 1
ATOM 1397 N N . ASP A 1 193 ? 6.525 -13.570 -5.019 1.00 86.88 193 ASP A N 1
ATOM 1398 C CA . ASP A 1 193 ? 5.597 -13.877 -6.114 1.00 86.88 193 ASP A CA 1
ATOM 1399 C C . ASP A 1 193 ? 4.177 -13.368 -5.815 1.00 86.88 193 ASP A C 1
ATOM 1401 O O . ASP A 1 193 ? 3.786 -13.111 -4.677 1.00 86.88 193 ASP A O 1
ATOM 1405 N N . SER A 1 194 ? 3.395 -13.252 -6.882 1.00 82.50 194 SER A N 1
ATOM 1406 C CA . SER A 1 194 ? 1.989 -12.885 -6.897 1.00 82.50 194 SER A CA 1
ATOM 1407 C C . SER A 1 194 ? 1.076 -13.700 -5.978 1.00 82.50 194 SER A C 1
ATOM 1409 O O . SER A 1 194 ? 0.041 -13.183 -5.554 1.00 82.50 194 SER A O 1
ATOM 1411 N N . ARG A 1 195 ? 1.445 -14.945 -5.650 1.00 84.19 195 ARG A N 1
ATOM 1412 C CA . ARG A 1 195 ? 0.654 -15.856 -4.802 1.00 84.19 195 ARG A CA 1
ATOM 1413 C C . ARG A 1 195 ? 1.229 -16.027 -3.400 1.00 84.19 195 ARG A C 1
ATOM 1415 O O . ARG A 1 195 ? 0.942 -17.024 -2.735 1.00 84.19 195 ARG A O 1
ATOM 1422 N N . SER A 1 196 ? 2.038 -15.072 -2.963 1.00 85.44 196 SER A N 1
ATOM 1423 C CA . SER A 1 196 ? 2.775 -15.164 -1.712 1.00 85.44 196 SER A CA 1
ATOM 1424 C C . SER A 1 196 ? 2.342 -14.107 -0.715 1.00 85.44 196 SER A C 1
ATOM 1426 O O . SER A 1 196 ? 1.963 -12.996 -1.077 1.00 85.44 196 SER A O 1
ATOM 1428 N N . ILE A 1 197 ? 2.431 -14.462 0.561 1.00 87.06 197 ILE A N 1
ATOM 1429 C CA . ILE A 1 197 ? 2.249 -13.556 1.687 1.00 87.06 197 ILE A CA 1
ATOM 1430 C C . ILE A 1 197 ? 3.543 -13.562 2.490 1.00 87.06 197 ILE A C 1
ATOM 1432 O O . ILE A 1 197 ? 4.095 -14.619 2.803 1.00 87.06 197 ILE A O 1
ATOM 1436 N N . VAL A 1 198 ? 3.998 -12.366 2.844 1.00 87.00 198 VAL A N 1
ATOM 1437 C CA . VAL A 1 198 ? 5.056 -12.161 3.829 1.00 87.00 198 VAL A CA 1
ATOM 1438 C C . VAL A 1 198 ? 4.437 -11.476 5.028 1.00 87.00 198 VAL A C 1
ATOM 1440 O O . VAL A 1 198 ? 3.765 -10.456 4.888 1.00 87.00 198 VAL A O 1
ATOM 1443 N N . VAL A 1 199 ? 4.656 -12.055 6.202 1.00 89.06 199 VAL A N 1
ATOM 1444 C CA . VAL A 1 199 ? 4.237 -11.480 7.475 1.00 89.06 199 VAL A CA 1
ATOM 1445 C C . VAL A 1 199 ? 5.481 -11.022 8.211 1.00 89.06 199 VAL A C 1
ATOM 1447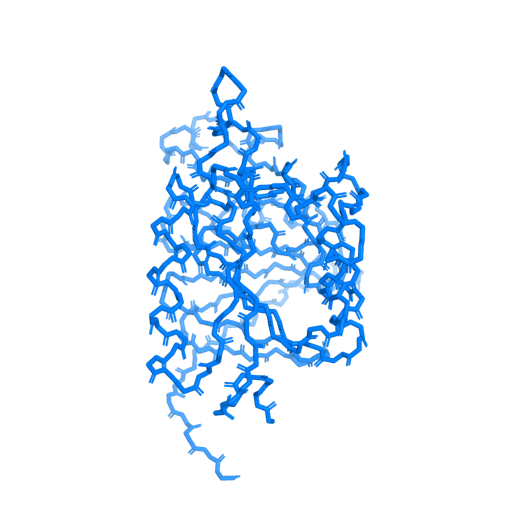 O O . VAL A 1 199 ? 6.392 -11.816 8.452 1.00 89.06 199 VAL A O 1
ATOM 1450 N N . LEU A 1 200 ? 5.493 -9.739 8.557 1.00 85.81 200 LEU A N 1
ATOM 1451 C CA . LEU A 1 200 ? 6.512 -9.118 9.388 1.00 85.81 200 LEU A CA 1
ATOM 1452 C C . LEU A 1 200 ? 5.899 -8.871 10.765 1.00 85.81 200 LEU A C 1
ATOM 1454 O O . LEU A 1 200 ? 4.893 -8.171 10.877 1.00 85.81 200 LEU A O 1
ATOM 1458 N N . ASP A 1 201 ? 6.481 -9.468 11.800 1.00 83.56 201 ASP A N 1
ATOM 1459 C CA . ASP A 1 201 ? 6.080 -9.262 13.192 1.00 83.56 201 ASP A CA 1
ATOM 1460 C C . ASP A 1 201 ? 7.323 -8.995 14.037 1.00 83.56 201 ASP A C 1
ATOM 1462 O O . ASP A 1 201 ? 8.045 -9.918 14.425 1.00 83.56 201 ASP A O 1
ATOM 1466 N N . LYS A 1 202 ? 7.579 -7.712 14.308 1.00 76.38 202 LYS A N 1
ATOM 1467 C CA . LYS A 1 202 ? 8.794 -7.241 14.985 1.00 76.38 202 LYS A CA 1
ATOM 1468 C C . LYS A 1 202 ? 10.042 -7.744 14.248 1.00 76.38 202 LYS A C 1
ATOM 1470 O O . LYS A 1 202 ? 10.295 -7.337 13.123 1.00 76.38 202 LYS A O 1
ATOM 1475 N N . GLU A 1 203 ? 10.797 -8.644 14.867 1.00 72.12 203 GLU A N 1
ATOM 1476 C CA . GLU A 1 203 ? 12.018 -9.240 14.312 1.00 72.12 203 GLU A CA 1
ATOM 1477 C C . GLU A 1 203 ? 11.758 -10.568 13.585 1.00 72.12 203 GLU A C 1
ATOM 1479 O O . GLU A 1 203 ? 12.688 -11.219 13.111 1.00 72.12 203 GLU A O 1
ATOM 1484 N N . LYS A 1 204 ? 10.498 -11.006 13.507 1.00 80.50 204 LYS A N 1
ATOM 1485 C CA . LYS A 1 204 ? 10.119 -12.266 12.872 1.00 80.50 204 LYS A CA 1
ATOM 1486 C C . LYS A 1 204 ? 9.616 -12.020 11.464 1.00 80.50 204 LYS A C 1
ATOM 1488 O O . LYS A 1 204 ? 8.787 -11.145 11.218 1.00 80.50 204 LYS A O 1
ATOM 1493 N N . ILE A 1 205 ? 10.072 -12.881 10.566 1.00 83.19 205 ILE A N 1
ATOM 1494 C CA . ILE A 1 205 ? 9.577 -12.977 9.204 1.00 83.19 205 ILE A CA 1
ATOM 1495 C C . ILE A 1 205 ? 8.981 -14.363 8.984 1.00 83.19 205 ILE A C 1
ATOM 1497 O O . ILE A 1 205 ? 9.596 -15.378 9.311 1.00 83.19 205 ILE A O 1
ATOM 1501 N N . ALA A 1 206 ? 7.773 -14.400 8.435 1.00 84.38 206 ALA A N 1
ATOM 1502 C CA . ALA A 1 206 ? 7.125 -15.627 8.005 1.00 84.38 206 ALA A CA 1
ATOM 1503 C C . ALA A 1 206 ? 6.676 -15.501 6.551 1.00 84.38 206 ALA A C 1
ATOM 1505 O O . ALA A 1 206 ? 6.230 -14.443 6.106 1.00 84.38 206 ALA A O 1
ATOM 1506 N N . PHE A 1 207 ? 6.777 -16.609 5.826 1.00 81.75 207 PHE A N 1
ATOM 1507 C CA . PHE A 1 207 ? 6.416 -16.706 4.420 1.00 81.75 207 PHE A CA 1
ATOM 1508 C C . PHE A 1 207 ? 5.305 -17.736 4.251 1.00 81.75 207 PHE A C 1
ATOM 1510 O O . PHE A 1 207 ? 5.362 -18.818 4.835 1.00 81.75 207 PHE A O 1
ATOM 1517 N N . ALA A 1 208 ? 4.329 -17.428 3.406 1.00 79.25 208 ALA A N 1
ATOM 1518 C CA . ALA A 1 208 ? 3.404 -18.401 2.843 1.00 79.25 208 ALA A CA 1
ATOM 1519 C C . ALA A 1 208 ? 3.426 -18.249 1.318 1.00 79.25 208 ALA A C 1
ATOM 1521 O O . ALA A 1 208 ? 3.273 -17.142 0.812 1.00 79.25 208 ALA A O 1
ATOM 1522 N N . GLY A 1 209 ? 3.638 -19.344 0.586 1.00 77.94 209 GLY A N 1
ATOM 1523 C CA . GLY A 1 209 ? 3.859 -19.308 -0.865 1.00 77.94 209 GLY A CA 1
ATOM 1524 C C . GLY A 1 209 ? 5.343 -19.277 -1.247 1.00 77.94 209 GLY A C 1
ATOM 1525 O O . GLY A 1 209 ? 6.183 -19.838 -0.540 1.00 77.94 209 GLY A O 1
ATOM 1526 N N . TRP A 1 210 ? 5.651 -18.670 -2.396 1.00 71.19 210 TRP A N 1
ATOM 1527 C CA . TRP A 1 210 ? 7.010 -18.544 -2.932 1.00 71.19 210 TRP A CA 1
ATOM 1528 C C . TRP A 1 210 ? 7.568 -17.127 -2.767 1.00 71.19 210 TRP A C 1
ATOM 1530 O O . TRP A 1 210 ? 7.088 -16.163 -3.373 1.00 71.19 210 TRP A O 1
ATOM 1540 N N . ALA A 1 211 ? 8.594 -16.998 -1.941 1.00 72.69 211 ALA A N 1
ATOM 1541 C CA . ALA A 1 211 ? 9.296 -15.747 -1.731 1.00 72.69 211 ALA A CA 1
ATOM 1542 C C . ALA A 1 211 ? 10.778 -16.034 -1.498 1.00 72.69 211 ALA A C 1
ATOM 1544 O O . ALA A 1 211 ? 11.147 -17.056 -0.915 1.00 72.69 211 ALA A O 1
ATOM 1545 N N . GLU A 1 212 ? 11.614 -15.116 -1.952 1.00 72.38 212 GLU A N 1
ATOM 1546 C CA . GLU A 1 212 ? 13.056 -15.151 -1.783 1.00 72.38 212 GLU A CA 1
ATOM 1547 C C . GLU A 1 212 ? 13.488 -13.951 -0.940 1.00 72.38 212 GLU A C 1
ATOM 1549 O O . GLU A 1 212 ? 13.052 -12.822 -1.166 1.00 72.38 212 GLU A O 1
ATOM 1554 N N . CYS A 1 213 ? 14.338 -14.205 0.054 1.00 69.19 213 CYS A N 1
ATOM 1555 C CA . CYS A 1 213 ? 14.910 -13.176 0.910 1.00 69.19 213 CYS A CA 1
ATOM 1556 C C . CYS A 1 213 ? 16.427 -13.135 0.710 1.00 69.19 213 CYS A C 1
ATOM 1558 O O . CYS A 1 213 ? 17.105 -14.166 0.780 1.00 69.19 213 CYS A O 1
ATOM 1560 N N . PHE A 1 214 ? 16.939 -11.934 0.469 1.00 70.56 214 PHE A N 1
ATOM 1561 C CA . PHE A 1 214 ? 18.346 -11.633 0.245 1.00 70.56 214 PHE A CA 1
ATOM 1562 C C . PHE A 1 214 ? 18.813 -10.671 1.333 1.00 70.56 214 PHE A C 1
ATOM 1564 O O . PHE A 1 214 ? 18.192 -9.633 1.550 1.00 70.56 214 PHE A O 1
ATOM 1571 N N . GLY A 1 215 ? 19.916 -10.984 2.004 1.00 62.62 215 GLY A N 1
ATOM 1572 C CA . GLY A 1 215 ? 20.549 -10.070 2.950 1.00 62.62 215 GLY A CA 1
ATOM 1573 C C . GLY A 1 215 ? 22.024 -9.889 2.625 1.00 62.62 215 GLY A C 1
ATOM 1574 O O . GLY A 1 215 ? 22.715 -10.858 2.304 1.00 62.62 215 GLY A O 1
ATOM 1575 N N . GLN A 1 216 ? 22.516 -8.655 2.734 1.00 55.97 216 GLN A N 1
ATOM 1576 C CA . GLN A 1 216 ? 23.948 -8.413 2.910 1.00 55.97 216 GLN A CA 1
ATOM 1577 C C . GLN A 1 216 ? 24.263 -8.371 4.407 1.00 55.97 216 GLN A C 1
ATOM 1579 O O . GLN A 1 216 ? 23.715 -7.534 5.128 1.00 55.97 216 GLN A O 1
ATOM 1584 N N . ALA A 1 217 ? 25.149 -9.251 4.877 1.00 45.25 217 ALA A N 1
ATOM 1585 C CA . ALA A 1 217 ? 25.666 -9.161 6.236 1.00 45.25 217 ALA A CA 1
ATOM 1586 C C . ALA A 1 217 ? 26.479 -7.858 6.415 1.00 45.25 217 ALA A C 1
ATOM 1588 O O . ALA A 1 217 ? 27.180 -7.434 5.484 1.00 45.25 217 ALA A O 1
ATOM 1589 N N . PRO A 1 218 ? 26.428 -7.208 7.594 1.00 41.75 218 PRO A N 1
ATOM 1590 C CA . PRO A 1 218 ? 27.309 -6.084 7.887 1.00 41.75 218 PRO A CA 1
ATOM 1591 C C . PRO A 1 218 ? 28.772 -6.548 7.805 1.00 41.75 218 PRO A C 1
ATOM 1593 O O . PRO A 1 218 ? 29.164 -7.461 8.525 1.00 41.75 218 PRO A O 1
ATOM 1596 N N . GLY A 1 219 ? 29.577 -5.928 6.935 1.00 44.00 219 GLY A N 1
ATOM 1597 C CA . GLY A 1 219 ? 31.021 -6.200 6.838 1.00 44.00 219 GLY A CA 1
ATOM 1598 C C . GLY A 1 219 ? 31.517 -6.878 5.555 1.00 44.00 219 GLY A C 1
ATOM 1599 O O . GLY A 1 219 ? 32.685 -7.243 5.496 1.00 44.00 219 GLY A O 1
ATOM 1600 N N . GLY A 1 220 ? 30.687 -7.031 4.517 1.00 39.44 220 GLY A N 1
ATOM 1601 C CA . GLY A 1 220 ? 31.148 -7.482 3.190 1.00 39.44 220 GLY A CA 1
ATOM 1602 C C . GLY A 1 220 ? 31.520 -8.969 3.086 1.00 39.44 220 GLY A C 1
ATOM 1603 O O . GLY A 1 220 ? 31.990 -9.401 2.037 1.00 39.44 220 GLY A O 1
ATOM 1604 N N . GLY A 1 221 ? 31.290 -9.755 4.141 1.00 35.75 221 GLY A N 1
ATOM 1605 C CA . GLY A 1 221 ? 31.467 -11.206 4.153 1.00 35.75 221 GLY A CA 1
ATOM 1606 C C . GLY A 1 221 ? 30.122 -11.926 4.094 1.00 35.75 221 GLY A C 1
ATOM 1607 O O . GLY A 1 221 ? 29.302 -11.749 4.982 1.00 35.75 221 GLY A O 1
ATOM 1608 N N . GLU A 1 222 ? 29.941 -12.729 3.046 1.00 36.94 222 GLU A N 1
ATOM 1609 C CA . GLU A 1 222 ? 28.828 -13.657 2.784 1.00 36.94 222 GLU A CA 1
ATOM 1610 C C . GLU A 1 222 ? 27.423 -13.038 2.618 1.00 36.94 222 GLU A C 1
ATOM 1612 O O . GLU A 1 222 ? 26.763 -12.563 3.541 1.00 36.94 222 GLU A O 1
ATOM 1617 N N . SER A 1 223 ? 26.925 -13.103 1.379 1.00 38.66 223 SER A N 1
ATOM 1618 C CA . SER A 1 223 ? 25.505 -12.936 1.071 1.00 38.66 223 SER A CA 1
ATOM 1619 C C . SER A 1 223 ? 24.783 -14.245 1.393 1.00 38.66 223 SER A C 1
ATOM 1621 O O . SER A 1 223 ? 25.031 -15.280 0.777 1.00 38.66 223 SER A O 1
ATOM 1623 N N . GLY A 1 224 ? 23.892 -14.216 2.382 1.00 39.50 224 GLY A N 1
ATOM 1624 C CA . GLY A 1 224 ? 23.024 -15.346 2.695 1.00 39.50 224 GLY A CA 1
ATOM 1625 C C . GLY A 1 224 ? 21.750 -15.277 1.857 1.00 39.50 224 GLY A C 1
ATOM 1626 O O . GLY A 1 224 ? 21.004 -14.302 1.950 1.00 39.50 224 GLY A O 1
ATOM 1627 N N . ILE A 1 225 ? 21.474 -16.309 1.055 1.00 39.38 225 ILE A N 1
ATOM 1628 C CA . ILE A 1 225 ? 20.149 -16.509 0.453 1.00 39.38 225 ILE A CA 1
ATOM 1629 C C . ILE A 1 225 ? 19.364 -17.420 1.392 1.00 39.38 225 ILE A C 1
ATOM 1631 O O . ILE A 1 225 ? 19.620 -18.625 1.455 1.00 39.38 225 ILE A O 1
ATOM 1635 N N . VAL A 1 226 ? 18.378 -16.871 2.099 1.00 39.00 226 VAL A N 1
ATOM 1636 C CA . VAL A 1 226 ? 17.412 -17.703 2.824 1.00 39.00 226 VAL A CA 1
ATOM 1637 C C . VAL A 1 226 ? 16.307 -18.074 1.842 1.00 39.00 226 VAL A C 1
ATOM 1639 O O . VAL A 1 226 ? 15.400 -17.289 1.565 1.00 39.00 226 VAL A O 1
ATOM 1642 N N . ARG A 1 227 ? 16.391 -19.288 1.284 1.00 37.44 227 ARG A N 1
ATOM 1643 C CA . ARG A 1 227 ? 15.313 -19.870 0.474 1.00 37.44 227 ARG A CA 1
ATOM 1644 C C . ARG A 1 227 ? 14.291 -20.528 1.391 1.00 37.44 227 ARG A C 1
ATOM 1646 O O . ARG A 1 227 ? 14.501 -21.639 1.870 1.00 37.44 227 ARG A O 1
ATOM 1653 N N . GLY A 1 228 ? 13.172 -19.850 1.620 1.00 38.66 228 GLY A N 1
ATOM 1654 C CA . GLY A 1 228 ? 12.020 -20.430 2.299 1.00 38.66 228 GLY A CA 1
ATOM 1655 C C . GLY A 1 228 ? 11.035 -21.015 1.289 1.00 38.66 228 GLY A C 1
ATOM 1656 O O . GLY A 1 228 ? 10.430 -20.277 0.519 1.00 38.66 228 GLY A O 1
ATOM 1657 N N . ARG A 1 229 ? 10.821 -22.335 1.308 1.00 32.56 229 ARG A N 1
ATOM 1658 C CA . ARG A 1 229 ? 9.617 -22.948 0.729 1.00 32.56 229 ARG A CA 1
ATOM 1659 C C . ARG A 1 229 ? 8.689 -23.270 1.891 1.00 32.56 229 ARG A C 1
ATOM 1661 O O . ARG A 1 229 ? 8.964 -24.199 2.644 1.00 32.56 229 ARG A O 1
ATOM 1668 N N . ALA A 1 230 ? 7.609 -22.512 2.055 1.00 35.22 230 ALA A N 1
ATOM 1669 C CA . ALA A 1 230 ? 6.588 -22.867 3.032 1.00 35.22 230 ALA A CA 1
ATOM 1670 C C . ALA A 1 230 ? 5.819 -24.092 2.514 1.00 35.22 230 ALA A C 1
ATOM 1672 O O . ALA A 1 230 ? 4.905 -23.980 1.696 1.00 35.22 230 ALA A O 1
ATOM 1673 N N . VAL A 1 231 ? 6.231 -25.282 2.952 1.00 28.80 231 VAL A N 1
ATOM 1674 C CA . VAL A 1 231 ? 5.387 -26.477 2.884 1.00 28.80 231 VAL A CA 1
ATOM 1675 C C . VAL A 1 231 ? 4.337 -26.315 3.976 1.00 28.80 231 VAL A C 1
ATOM 1677 O O . VAL A 1 231 ? 4.674 -25.920 5.089 1.00 28.80 231 VAL A O 1
ATOM 1680 N N . HIS A 1 232 ? 3.066 -26.552 3.644 1.00 29.75 232 HIS A N 1
ATOM 1681 C CA . HIS A 1 232 ? 1.970 -26.519 4.610 1.00 29.75 232 HIS A CA 1
ATOM 1682 C C . HIS A 1 232 ? 2.357 -27.279 5.883 1.00 29.75 232 HIS A C 1
ATOM 1684 O O . HIS A 1 232 ? 2.593 -28.483 5.846 1.00 29.75 232 HIS A O 1
ATOM 1690 N N . GLY A 1 233 ? 2.408 -26.557 6.997 1.00 23.92 233 GLY A N 1
ATOM 1691 C CA . GLY A 1 233 ? 2.632 -27.103 8.323 1.00 23.92 233 GLY A CA 1
ATOM 1692 C C . GLY A 1 233 ? 1.774 -26.331 9.305 1.00 23.92 233 GLY A C 1
ATOM 1693 O O . GLY A 1 233 ? 2.219 -25.347 9.884 1.00 23.92 233 GLY A O 1
ATOM 1694 N N . VAL A 1 234 ? 0.521 -26.761 9.452 1.00 32.31 234 VAL A N 1
ATOM 1695 C CA . VAL A 1 234 ? -0.238 -26.500 10.676 1.00 32.31 234 VAL A CA 1
ATOM 1696 C C . VAL A 1 234 ? 0.486 -27.279 11.772 1.00 32.31 234 VAL A C 1
ATOM 1698 O O . VAL A 1 234 ? 0.589 -28.500 11.685 1.00 32.31 234 VAL A O 1
ATOM 1701 N N . GLY A 1 235 ? 1.038 -26.576 12.755 1.00 26.00 235 GLY A N 1
ATOM 1702 C CA . GLY A 1 235 ? 1.683 -27.159 13.928 1.00 26.00 235 GLY A CA 1
ATOM 1703 C C . GLY A 1 235 ? 1.239 -26.385 15.161 1.00 26.00 235 GLY A C 1
ATOM 1704 O O . GLY A 1 235 ? 1.347 -25.163 15.162 1.00 26.00 235 GLY A O 1
ATOM 1705 N N . ALA A 1 236 ? 0.656 -27.131 16.100 1.00 28.86 236 ALA A N 1
ATOM 1706 C CA . ALA A 1 236 ? -0.123 -26.725 17.270 1.00 28.86 236 ALA A CA 1
ATOM 1707 C C . ALA A 1 236 ? 0.583 -25.782 18.257 1.00 28.86 236 ALA A C 1
ATOM 1709 O O . ALA A 1 236 ? 1.824 -25.870 18.383 1.00 28.86 236 ALA A O 1
#

Organism: NCBI:txid1763828

Sequence (236 aa):
MSAAGKGATVYIIPTAADDPVKAGSDLAAAVKKAGGVPVVVPLAGRDLIKGGKNPFGADAQKMEDVAWVKSLIGGKAFLIADGNPDRLAKTLLSNETDDGPVLYAMHKAFEAGAAIGVIGDSVRVAGSGGFRKPRALSEMIRYSMQWELDFSFGLQLAPQKWFIDYGVGANGNLARLVLALANLSSSVGIGMDSRSIVVLDKEKIAFAGWAECFGQAPGGGESGIVRGRAVHGVGA

Foldseek 3Di:
DALLAAAAEEEEALAQAPQSVVQLVVVCVVSVVRRYHYDYDQFYQPVNCPPNDRSSHPSPCLLVDPVSLLVLLCHQHYEYTDHWLQSVCPRQAPDQQHGDSNLVSVVSNVVVNHYYHYAHQNVQQQAQWGFGDADALVCCVVPPDDPVHTIGGHSHNDPHQEGEGEQCVDSVRVVVQVVVPVVRPFHKYKYYYNPKDWDDDPPDIDIDAFMWIWGDDPPRPDIDIDGDDDDDDPDD

InterPro domains:
  IPR029062 Class I glutamine amidotransferase-like [G3DSA:3.40.50.880] (1-232)